Protein AF-A0A9E3H419-F1 (afdb_monomer_lite)

pLDDT: mean 79.84, std 17.28, range [41.72, 97.06]

InterPro domains:
  IPR004291 Transposase IS66, central domain [PF03050] (98-165)
  IPR024474 Transposase IS66, zinc-finger binding domain of [PF13005] (25-71)
  IPR052344 Transposase-related protein [PTHR33678] (11-173)

Organism: NCBI:txid1117104

Foldseek 3Di:
DDPVVVVVVPPDDDPDPDDDDDDDDQADPPPRDGCVVPDDPDDDDDDDDDDPQAEDDDDQDDKDWDADPPPRDIDIGDDPPVDDDNDDDDCCVQQQPLLCCCLQVVQQLVRSQVVCCVRYVDRDHSVNNVVVNLVVLVVCVVVLVVVVVVQVPDPDHDDDDDDDDDPDPDPPSSVSSVVVNPDDSVNSSVVSVVSD

Structure (mmCIF, N/CA/C/O backbone):
data_AF-A0A9E3H419-F1
#
_entry.id   AF-A0A9E3H419-F1
#
loop_
_atom_site.group_PDB
_atom_site.id
_atom_site.type_symbol
_atom_site.label_atom_id
_atom_site.label_alt_id
_atom_site.label_comp_id
_atom_site.label_asym_id
_atom_site.label_entity_id
_atom_site.label_seq_id
_atom_site.pdbx_PDB_ins_code
_atom_site.Cartn_x
_atom_site.Cartn_y
_atom_site.Cartn_z
_atom_site.occupancy
_atom_site.B_iso_or_equiv
_atom_site.auth_seq_id
_atom_site.auth_comp_id
_atom_site.auth_asym_id
_atom_site.auth_atom_id
_atom_site.pdbx_PDB_model_num
ATOM 1 N N . MET A 1 1 ? 28.588 7.468 -16.910 1.00 51.50 1 MET A N 1
ATOM 2 C CA . MET A 1 1 ? 27.710 6.515 -17.624 1.00 51.50 1 MET A CA 1
ATOM 3 C C . MET A 1 1 ? 27.299 7.144 -18.937 1.00 51.50 1 MET A C 1
ATOM 5 O O . MET A 1 1 ? 26.659 8.189 -18.923 1.00 51.50 1 MET A O 1
ATOM 9 N N . THR A 1 2 ? 27.702 6.554 -20.056 1.00 51.62 2 THR A N 1
ATOM 10 C CA . THR A 1 2 ? 27.297 7.023 -21.387 1.00 51.62 2 THR A CA 1
ATOM 11 C C . THR A 1 2 ? 25.826 6.665 -21.652 1.00 51.62 2 THR A C 1
ATOM 13 O O . THR A 1 2 ? 25.294 5.710 -21.078 1.00 51.62 2 THR A O 1
ATOM 16 N N . GLN A 1 3 ? 25.135 7.402 -22.531 1.00 51.22 3 GLN A N 1
ATOM 17 C CA . GLN A 1 3 ? 23.750 7.078 -22.927 1.00 51.22 3 GLN A CA 1
ATOM 18 C C . GLN A 1 3 ? 23.601 5.639 -23.466 1.00 51.22 3 GLN A C 1
ATOM 20 O O . GLN A 1 3 ? 22.533 5.037 -23.331 1.00 51.22 3 GLN A O 1
ATOM 25 N N . ALA A 1 4 ? 24.667 5.070 -24.039 1.00 47.34 4 ALA A N 1
ATOM 26 C CA . ALA A 1 4 ? 24.707 3.692 -24.525 1.00 47.34 4 ALA A CA 1
ATOM 27 C C . ALA A 1 4 ? 24.729 2.661 -23.378 1.00 47.34 4 ALA A C 1
ATOM 29 O O . ALA A 1 4 ? 23.980 1.684 -23.411 1.00 47.34 4 ALA A O 1
ATOM 30 N N . GLU A 1 5 ? 25.512 2.909 -22.324 1.00 45.34 5 GLU A N 1
ATOM 31 C CA . GLU A 1 5 ? 25.569 2.056 -21.125 1.00 45.34 5 GLU A CA 1
ATOM 32 C C . GLU A 1 5 ? 24.259 2.094 -20.328 1.00 45.34 5 GLU A C 1
ATOM 34 O O . GLU A 1 5 ? 23.802 1.068 -19.821 1.00 45.34 5 GLU A O 1
ATOM 39 N N . ALA A 1 6 ? 23.612 3.263 -20.263 1.00 47.75 6 ALA A N 1
ATOM 40 C CA . ALA A 1 6 ? 22.286 3.393 -19.669 1.00 47.75 6 ALA A CA 1
ATOM 41 C C . ALA A 1 6 ? 21.247 2.571 -20.455 1.00 47.75 6 ALA A C 1
ATOM 43 O O . ALA A 1 6 ? 20.516 1.786 -19.856 1.00 47.75 6 ALA A O 1
ATOM 44 N N . ARG A 1 7 ? 21.230 2.661 -21.795 1.00 48.72 7 ARG A N 1
ATOM 45 C CA . ARG A 1 7 ? 20.336 1.860 -22.656 1.00 48.72 7 ARG A CA 1
ATOM 46 C C . ARG A 1 7 ? 20.529 0.351 -22.482 1.00 48.72 7 ARG A C 1
ATOM 48 O O . ARG A 1 7 ? 19.544 -0.372 -22.357 1.00 48.72 7 ARG A O 1
ATOM 55 N N . ALA A 1 8 ? 21.771 -0.127 -22.417 1.00 51.25 8 ALA A N 1
ATOM 56 C CA . ALA A 1 8 ? 22.070 -1.553 -22.256 1.00 51.25 8 ALA A CA 1
ATOM 57 C C . ALA A 1 8 ? 21.579 -2.134 -20.913 1.00 51.25 8 ALA A C 1
ATOM 59 O O . ALA A 1 8 ? 21.261 -3.323 -20.826 1.00 51.25 8 ALA A O 1
ATOM 60 N N . LYS A 1 9 ? 21.477 -1.301 -19.868 1.00 49.38 9 LYS A N 1
ATOM 61 C CA . LYS A 1 9 ? 20.993 -1.707 -18.540 1.00 49.38 9 LYS A CA 1
ATOM 62 C C . LYS A 1 9 ? 19.471 -1.905 -18.486 1.00 49.38 9 LYS A C 1
ATOM 64 O O . LYS A 1 9 ? 19.013 -2.765 -17.740 1.00 49.38 9 LYS A O 1
ATOM 69 N N . TRP A 1 10 ? 18.705 -1.164 -19.289 1.00 52.91 10 TRP A N 1
ATOM 70 C CA . TRP A 1 10 ? 17.232 -1.190 -19.287 1.00 52.91 10 TRP A CA 1
ATOM 71 C C . TRP A 1 10 ? 16.603 -2.137 -20.326 1.00 52.91 10 TRP A C 1
ATOM 73 O O . TRP A 1 10 ? 15.401 -2.366 -20.283 1.00 52.91 10 TRP A O 1
ATOM 83 N N . LEU A 1 11 ? 17.390 -2.718 -21.241 1.00 56.38 11 LEU A N 1
ATOM 84 C CA . LEU A 1 11 ? 16.899 -3.559 -22.350 1.00 56.38 11 LEU A CA 1
ATOM 85 C C . LEU A 1 11 ? 17.014 -5.077 -22.105 1.00 56.38 11 LEU A C 1
ATOM 87 O O . LEU A 1 11 ? 16.940 -5.870 -23.044 1.00 56.38 11 LEU A O 1
ATOM 91 N N . ARG A 1 12 ? 17.218 -5.514 -20.858 1.00 73.88 12 ARG A N 1
ATOM 92 C CA . ARG A 1 12 ? 17.297 -6.947 -20.541 1.00 73.88 12 ARG A CA 1
ATOM 93 C C . ARG A 1 12 ? 15.902 -7.541 -20.383 1.00 73.88 12 ARG A C 1
ATOM 95 O O . ARG A 1 12 ? 15.088 -7.015 -19.630 1.00 73.88 12 ARG A O 1
ATOM 102 N N . TYR A 1 13 ? 15.662 -8.672 -21.047 1.00 76.31 13 TYR A N 1
ATOM 103 C CA . TYR A 1 13 ? 14.474 -9.483 -20.794 1.00 76.31 13 TYR A CA 1
ATOM 104 C C . TYR A 1 13 ? 14.410 -9.870 -19.316 1.00 76.31 13 TYR A C 1
ATOM 106 O O . TYR A 1 13 ? 15.385 -10.367 -18.750 1.00 76.31 13 TYR A O 1
ATOM 114 N N . ILE A 1 14 ? 13.247 -9.659 -18.711 1.00 82.31 14 ILE A N 1
ATOM 115 C CA . ILE A 1 14 ? 12.960 -10.060 -17.334 1.00 82.31 14 ILE A CA 1
ATOM 116 C C . ILE A 1 14 ? 12.351 -11.467 -17.378 1.00 82.31 14 ILE A C 1
ATOM 118 O O . ILE A 1 14 ? 11.759 -11.863 -18.382 1.00 82.31 14 ILE A O 1
ATOM 122 N N . THR A 1 15 ? 12.481 -12.259 -16.316 1.00 83.69 15 THR A N 1
ATOM 123 C CA . THR A 1 15 ? 11.790 -13.553 -16.225 1.00 83.69 15 THR A CA 1
ATOM 124 C C . THR A 1 15 ? 10.280 -13.353 -16.398 1.00 83.69 15 THR A C 1
ATOM 126 O O . THR A 1 15 ? 9.632 -12.708 -15.574 1.00 83.69 15 THR A O 1
ATOM 129 N N . ALA A 1 16 ? 9.721 -13.886 -17.488 1.00 82.31 16 ALA A N 1
ATOM 130 C CA . ALA A 1 16 ? 8.302 -13.754 -17.795 1.00 82.31 16 ALA A CA 1
ATOM 131 C C . ALA A 1 16 ? 7.471 -14.617 -16.836 1.00 82.31 16 ALA A C 1
ATOM 133 O O . ALA A 1 16 ? 7.712 -15.816 -16.717 1.00 82.31 16 ALA A O 1
ATOM 134 N N . ARG A 1 17 ? 6.475 -14.011 -16.180 1.00 84.06 17 ARG A N 1
ATOM 135 C CA . ARG A 1 17 ? 5.506 -14.732 -15.332 1.00 84.06 17 ARG A CA 1
ATOM 136 C C . ARG A 1 17 ? 4.447 -15.471 -16.150 1.00 84.06 17 ARG A C 1
ATOM 138 O O . ARG A 1 17 ? 3.921 -16.480 -15.702 1.00 84.06 17 ARG A O 1
ATOM 145 N N . GLN A 1 18 ? 4.160 -14.969 -17.348 1.00 89.56 18 GLN A N 1
ATOM 146 C CA . GLN A 1 18 ? 3.215 -15.543 -18.297 1.00 89.56 18 GLN A CA 1
ATOM 147 C C . GLN A 1 18 ? 3.829 -15.506 -19.697 1.00 89.56 18 GLN A C 1
ATOM 149 O O . GLN A 1 18 ? 4.458 -14.519 -20.079 1.00 89.56 18 GLN A O 1
ATOM 154 N N . ILE A 1 19 ? 3.646 -16.586 -20.460 1.00 93.31 19 ILE A N 1
ATOM 155 C CA . ILE A 1 19 ? 4.089 -16.689 -21.852 1.00 93.31 19 ILE A CA 1
ATOM 156 C C . ILE A 1 19 ? 2.855 -16.905 -22.721 1.00 93.31 19 ILE A C 1
ATOM 158 O O . ILE A 1 19 ? 2.216 -17.952 -22.648 1.00 93.31 19 ILE A O 1
ATOM 162 N N . VAL A 1 20 ? 2.548 -15.923 -23.564 1.00 95.06 20 VAL A N 1
ATOM 163 C CA . VAL A 1 20 ? 1.536 -16.054 -24.614 1.00 95.06 20 VAL A CA 1
ATOM 164 C C . VAL A 1 20 ? 2.245 -16.522 -25.882 1.00 95.06 20 VAL A C 1
ATOM 166 O O . VAL A 1 20 ? 3.145 -15.847 -26.382 1.00 95.06 20 VAL A O 1
ATOM 169 N N . LYS A 1 21 ? 1.889 -17.713 -26.373 1.00 94.50 21 LYS A N 1
ATOM 170 C CA . LYS A 1 21 ? 2.408 -18.241 -27.640 1.00 94.50 21 LYS A CA 1
ATOM 171 C C . LYS A 1 21 ? 1.486 -17.802 -28.770 1.00 94.50 21 LYS A C 1
ATOM 173 O O . LYS A 1 21 ? 0.278 -17.994 -28.685 1.00 94.50 21 LYS A O 1
ATOM 178 N N . HIS A 1 22 ? 2.069 -17.260 -29.828 1.00 94.06 22 HIS A N 1
ATOM 179 C CA . HIS A 1 22 ? 1.353 -16.948 -31.058 1.00 94.06 22 HIS A CA 1
ATOM 180 C C . HIS A 1 22 ? 1.614 -18.056 -32.078 1.00 94.06 22 HIS A C 1
ATOM 182 O O . HIS A 1 22 ? 2.742 -18.542 -32.185 1.00 94.06 22 HIS A O 1
ATOM 188 N N . SER A 1 23 ? 0.572 -18.475 -32.792 1.00 91.56 23 SER A N 1
ATOM 189 C CA . SER A 1 23 ? 0.668 -19.491 -33.838 1.00 91.56 23 SER A CA 1
ATOM 190 C C . SER A 1 23 ? 1.450 -18.964 -35.038 1.00 91.56 23 SER A C 1
ATOM 192 O O . SER A 1 23 ? 1.210 -17.847 -35.500 1.00 91.56 23 SER A O 1
ATOM 194 N N . THR A 1 24 ? 2.348 -19.788 -35.570 1.00 93.06 24 THR A N 1
ATOM 195 C CA . THR A 1 24 ? 2.970 -19.537 -36.872 1.00 93.06 24 THR A CA 1
ATOM 196 C C . THR A 1 24 ? 1.928 -19.749 -37.977 1.00 93.06 24 THR A C 1
ATOM 198 O O . THR A 1 24 ? 1.161 -20.712 -37.893 1.00 93.06 24 THR A O 1
ATOM 201 N N . PRO A 1 25 ? 1.867 -18.886 -39.008 1.00 93.31 25 PRO A N 1
ATOM 202 C CA . PRO A 1 25 ? 1.026 -19.132 -40.176 1.00 93.31 25 PRO A CA 1
ATOM 203 C C . PRO A 1 25 ? 1.347 -20.479 -40.835 1.00 93.31 25 PRO A C 1
ATOM 205 O O . PRO A 1 25 ? 2.506 -20.881 -40.886 1.00 93.31 25 PRO A O 1
ATOM 208 N N . CYS A 1 26 ? 0.325 -21.158 -41.361 1.00 94.50 26 CYS A N 1
ATOM 209 C CA . CYS A 1 26 ? 0.493 -22.429 -42.076 1.00 94.50 26 CYS A CA 1
ATOM 210 C C . CYS A 1 26 ? 0.899 -22.243 -43.542 1.00 94.50 26 CYS A C 1
ATOM 212 O O . CYS A 1 26 ? 1.235 -23.215 -44.196 1.00 94.50 26 CYS A O 1
ATOM 214 N N . SER A 1 27 ? 0.895 -21.018 -44.066 1.00 96.06 27 SER A N 1
ATOM 215 C CA . SER A 1 27 ? 1.276 -20.729 -45.449 1.00 96.06 27 SER A CA 1
ATOM 216 C C . SER A 1 27 ? 2.210 -19.530 -45.529 1.00 96.06 27 SER A C 1
ATOM 218 O O . SER A 1 27 ? 2.083 -18.578 -44.754 1.00 96.06 27 SER A O 1
ATOM 220 N N . CYS A 1 28 ? 3.127 -19.551 -46.495 1.00 94.75 28 CYS A N 1
ATOM 221 C CA . CYS A 1 28 ? 3.961 -18.396 -46.802 1.00 94.75 28 CYS A CA 1
ATOM 222 C C . CYS A 1 28 ? 3.105 -17.246 -47.352 1.00 94.75 28 CYS A C 1
ATOM 224 O O . CYS A 1 28 ? 2.351 -17.423 -48.307 1.00 94.75 28 CYS A O 1
ATOM 226 N N . ASP A 1 29 ? 3.273 -16.054 -46.785 1.00 94.94 29 ASP A N 1
ATOM 227 C CA . ASP A 1 29 ? 2.594 -14.818 -47.186 1.00 94.94 29 ASP A CA 1
ATOM 228 C C . ASP A 1 29 ? 2.959 -14.339 -48.603 1.00 94.94 29 ASP A C 1
ATOM 230 O O . ASP A 1 29 ? 2.188 -13.612 -49.222 1.00 94.94 29 ASP A O 1
ATOM 234 N N . LYS A 1 30 ? 4.117 -14.754 -49.132 1.00 96.00 30 LYS A N 1
ATOM 235 C CA . LYS A 1 30 ? 4.612 -14.342 -50.457 1.00 96.00 30 LYS A CA 1
ATOM 236 C C . LYS A 1 30 ? 4.271 -15.307 -51.587 1.00 96.00 30 LYS A C 1
ATOM 238 O O . LYS A 1 30 ? 3.945 -14.856 -52.678 1.00 96.00 30 LYS A O 1
ATOM 243 N N . CYS A 1 3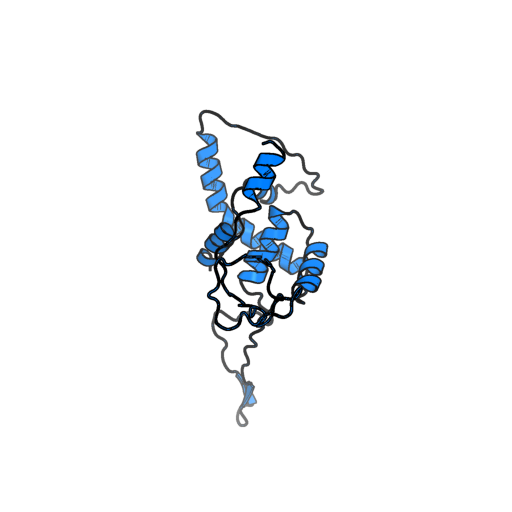1 ? 4.410 -16.615 -51.364 1.00 96.25 31 CYS A N 1
ATOM 244 C CA . CYS A 1 31 ? 4.244 -17.627 -52.417 1.00 96.25 31 CYS A CA 1
ATOM 245 C C . CYS A 1 31 ? 3.101 -18.619 -52.166 1.00 96.25 31 CYS A C 1
ATOM 247 O O . CYS A 1 31 ? 2.832 -19.447 -53.029 1.00 96.25 31 CYS A O 1
ATOM 249 N N . GLY A 1 32 ? 2.442 -18.569 -51.003 1.00 94.12 32 GLY A N 1
ATOM 250 C CA . GLY A 1 32 ? 1.322 -19.452 -50.664 1.00 94.12 32 GLY A CA 1
ATOM 251 C C . GLY A 1 32 ? 1.703 -20.892 -50.305 1.00 94.12 32 GLY A C 1
ATOM 252 O O . GLY A 1 32 ? 0.816 -21.683 -50.004 1.00 94.12 32 GLY A O 1
ATOM 253 N N . TRP A 1 33 ? 2.994 -21.244 -50.309 1.00 96.19 33 TRP A N 1
ATOM 254 C CA . TRP A 1 33 ? 3.458 -22.595 -49.978 1.00 96.19 33 TRP A CA 1
ATOM 255 C C . TRP A 1 33 ? 3.061 -23.008 -48.553 1.00 96.19 33 TRP A C 1
ATOM 257 O O . TRP A 1 33 ? 3.214 -22.208 -47.626 1.00 96.19 33 TRP A O 1
ATOM 267 N N . ASP A 1 34 ? 2.602 -24.251 -48.378 1.00 95.56 34 ASP A N 1
ATOM 268 C CA . ASP A 1 34 ? 2.232 -24.819 -47.077 1.00 95.56 34 ASP A CA 1
ATOM 269 C C . ASP A 1 34 ? 3.479 -25.127 -46.231 1.00 95.56 34 ASP A C 1
ATOM 271 O O . ASP A 1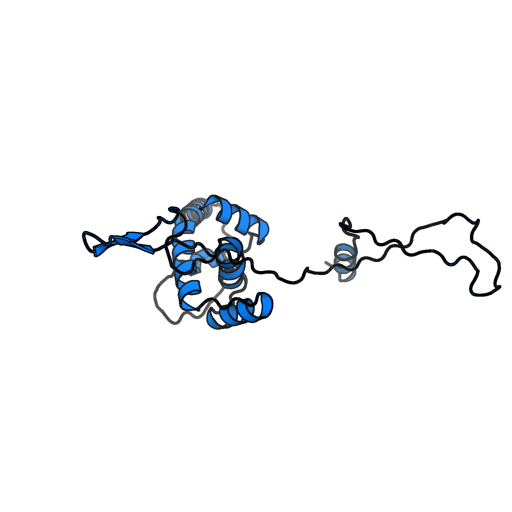 34 ? 4.348 -25.917 -46.604 1.00 95.56 34 ASP A O 1
ATOM 275 N N . VAL A 1 35 ? 3.566 -24.477 -45.074 1.00 95.38 35 VAL A N 1
ATOM 276 C CA . VAL A 1 35 ? 4.650 -24.608 -44.095 1.00 95.38 35 VAL A CA 1
ATOM 277 C C . VAL A 1 35 ? 4.185 -25.264 -42.792 1.00 95.38 35 VAL A C 1
ATOM 279 O O . VAL A 1 35 ? 4.938 -25.286 -41.822 1.00 95.38 35 VAL A O 1
ATOM 282 N N . SER A 1 36 ? 2.974 -25.830 -42.749 1.00 93.44 36 SER A N 1
ATOM 283 C CA . SER A 1 36 ? 2.398 -26.468 -41.554 1.00 93.44 36 SER A CA 1
ATOM 284 C C . SER A 1 36 ? 3.244 -27.617 -40.989 1.00 93.44 36 SER A C 1
ATOM 286 O O . SER A 1 36 ? 3.239 -27.845 -39.781 1.00 93.44 36 SER A O 1
ATOM 288 N N . GLN A 1 37 ? 4.000 -28.311 -41.846 1.00 93.56 37 GLN A N 1
ATOM 289 C CA . GLN A 1 37 ? 4.883 -29.425 -41.472 1.00 93.56 37 GLN A CA 1
ATOM 290 C C . GLN A 1 37 ? 6.335 -28.997 -41.195 1.00 93.56 37 GLN A C 1
ATOM 292 O O . GLN A 1 37 ? 7.170 -29.830 -40.846 1.00 93.56 37 GLN A O 1
ATOM 297 N N . ILE A 1 38 ? 6.668 -27.712 -41.355 1.00 94.12 38 ILE A N 1
ATOM 298 C CA . ILE A 1 38 ? 8.025 -27.204 -41.128 1.00 94.12 38 ILE A CA 1
ATOM 299 C C . ILE A 1 38 ? 8.189 -26.820 -39.653 1.00 94.12 38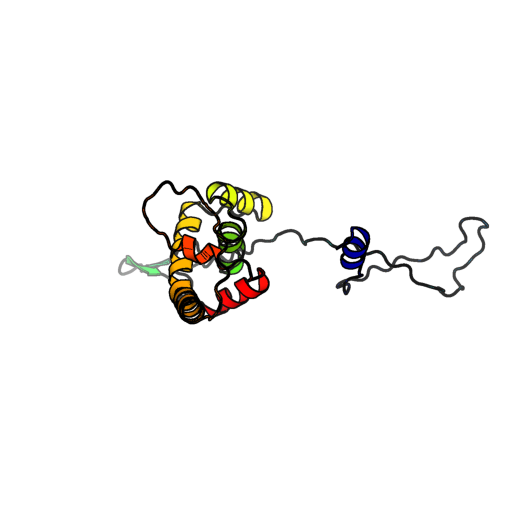 ILE A C 1
ATOM 301 O O . ILE A 1 38 ? 7.393 -26.069 -39.089 1.00 94.12 38 ILE A O 1
ATOM 305 N N . SER A 1 39 ? 9.254 -27.307 -39.012 1.00 93.69 39 SER A N 1
ATOM 306 C CA . SER A 1 39 ? 9.560 -26.981 -37.616 1.00 93.69 39 SER A CA 1
ATOM 307 C C . SER A 1 39 ? 9.991 -25.522 -37.436 1.00 93.69 39 SER A C 1
ATOM 309 O O . SER A 1 39 ? 10.735 -24.977 -38.251 1.00 93.69 39 SER A O 1
ATOM 311 N N . VAL A 1 40 ? 9.609 -24.910 -36.312 1.00 94.00 40 VAL A N 1
ATOM 312 C CA . VAL A 1 40 ? 10.041 -23.553 -35.943 1.00 94.00 40 VAL A CA 1
ATOM 313 C C . VAL A 1 40 ? 11.559 -23.511 -35.720 1.00 94.00 40 VAL A C 1
ATOM 315 O O . VAL A 1 40 ? 12.066 -24.141 -34.798 1.00 94.00 40 VAL A O 1
ATOM 318 N N . GLU A 1 41 ? 12.270 -22.717 -36.524 1.00 95.19 41 GLU A N 1
ATOM 319 C CA . GLU A 1 41 ? 13.732 -22.550 -36.440 1.00 95.19 41 GLU A CA 1
ATOM 320 C C . GLU A 1 41 ? 14.166 -21.753 -35.197 1.00 95.19 41 GLU A C 1
ATOM 322 O O . GLU A 1 41 ? 15.123 -22.106 -34.510 1.00 95.19 41 GLU A O 1
ATOM 327 N N . ARG A 1 42 ? 13.463 -20.654 -34.892 1.00 94.31 42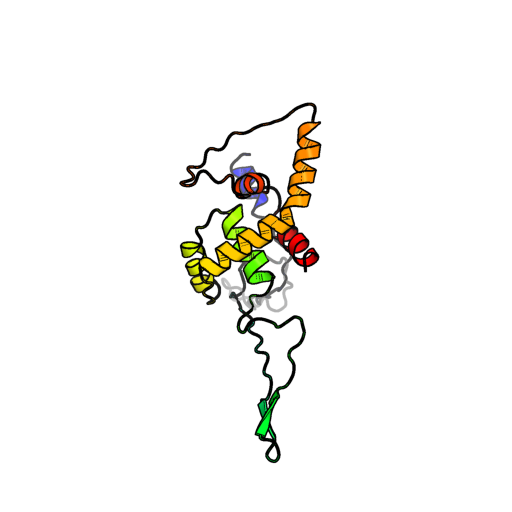 ARG A N 1
ATOM 328 C CA . ARG A 1 42 ? 13.788 -19.759 -33.773 1.00 94.31 42 ARG A CA 1
ATOM 329 C C . ARG A 1 42 ? 12.555 -19.052 -33.227 1.00 94.31 42 ARG A C 1
ATOM 331 O O . ARG A 1 42 ? 11.609 -18.770 -33.956 1.00 94.31 42 ARG A O 1
ATOM 338 N N . ILE A 1 43 ? 12.604 -18.688 -31.947 1.00 92.12 43 ILE A N 1
ATOM 339 C CA . ILE A 1 43 ? 11.552 -17.912 -31.280 1.00 92.12 43 ILE A CA 1
ATOM 340 C C . ILE A 1 43 ? 12.030 -16.474 -31.091 1.00 92.12 43 ILE A C 1
ATOM 342 O O . ILE A 1 43 ? 12.988 -16.217 -30.360 1.00 92.12 43 ILE A O 1
ATOM 346 N N . ILE A 1 44 ? 11.321 -15.528 -31.703 1.00 92.62 44 ILE A N 1
ATOM 347 C CA . ILE A 1 44 ? 11.511 -14.096 -31.455 1.00 92.62 44 ILE A CA 1
ATOM 348 C C . ILE A 1 44 ? 10.642 -13.702 -30.260 1.00 92.62 44 ILE A C 1
ATOM 350 O O . ILE A 1 44 ? 9.441 -13.963 -30.247 1.00 92.62 44 ILE A O 1
ATOM 354 N N . LYS A 1 45 ? 11.243 -13.067 -29.251 1.00 89.94 45 LYS A N 1
ATOM 355 C CA . LYS A 1 45 ? 10.554 -12.652 -28.022 1.00 89.94 45 LYS A CA 1
ATOM 356 C C . LYS A 1 45 ? 10.275 -11.151 -28.049 1.00 89.94 45 LYS A C 1
ATOM 358 O O . LYS A 1 45 ? 11.060 -10.380 -28.589 1.00 89.94 45 LYS A O 1
ATOM 363 N N . ARG A 1 46 ? 9.156 -10.746 -27.452 1.00 90.88 46 ARG A N 1
ATOM 364 C CA . ARG A 1 46 ? 8.820 -9.362 -27.092 1.00 90.88 46 ARG A CA 1
ATOM 365 C C . ARG A 1 46 ? 8.154 -9.414 -25.722 1.00 90.88 46 ARG A C 1
ATOM 367 O O . ARG A 1 46 ? 7.422 -10.361 -25.449 1.00 90.88 46 ARG A O 1
ATOM 374 N N . GLN A 1 47 ? 8.452 -8.454 -24.855 1.00 90.44 47 GLN A N 1
ATOM 375 C CA . GLN A 1 47 ? 7.864 -8.384 -23.520 1.00 90.44 47 GLN A CA 1
ATOM 376 C C . GLN A 1 47 ? 7.101 -7.081 -23.368 1.00 90.44 47 GLN A C 1
ATOM 378 O O . GLN A 1 47 ? 7.622 -6.017 -23.691 1.00 90.44 47 GLN A O 1
ATOM 383 N N . ILE A 1 48 ? 5.883 -7.198 -22.856 1.00 89.38 48 ILE A N 1
ATOM 384 C CA . ILE A 1 48 ? 5.124 -6.079 -22.315 1.00 89.38 48 ILE A CA 1
ATOM 385 C C . ILE A 1 48 ? 5.308 -6.172 -20.801 1.00 89.38 48 ILE A C 1
ATOM 387 O O . ILE A 1 48 ? 5.004 -7.206 -20.204 1.00 89.38 48 ILE A O 1
ATOM 391 N N . VAL A 1 49 ? 5.890 -5.132 -20.206 1.00 88.00 49 VAL A N 1
ATOM 392 C CA . VAL A 1 49 ? 6.008 -4.996 -18.752 1.00 88.00 49 VAL A CA 1
ATOM 393 C C . VAL A 1 49 ? 4.958 -3.988 -18.336 1.00 88.00 49 VAL A C 1
ATOM 395 O O . VAL A 1 49 ? 5.050 -2.827 -18.723 1.00 88.00 49 VAL A O 1
ATOM 398 N N . ASP A 1 50 ? 3.972 -4.450 -17.580 1.00 87.69 50 ASP A N 1
ATOM 399 C CA . ASP A 1 50 ? 2.843 -3.632 -17.154 1.00 87.69 50 ASP A CA 1
ATOM 400 C C . ASP A 1 50 ? 2.545 -3.851 -15.666 1.00 87.69 50 ASP A C 1
ATOM 402 O O . ASP A 1 50 ? 2.979 -4.844 -15.065 1.00 87.69 50 ASP A O 1
ATOM 406 N N . ILE A 1 51 ? 1.826 -2.907 -15.070 1.00 83.88 51 ILE A N 1
ATOM 407 C CA . ILE A 1 51 ? 1.380 -2.952 -13.680 1.00 83.88 51 ILE A CA 1
ATOM 408 C C . ILE A 1 51 ? -0.061 -3.480 -13.687 1.00 83.88 51 ILE A C 1
ATOM 410 O O . ILE A 1 51 ? -0.890 -2.962 -14.434 1.00 83.88 51 ILE A O 1
ATOM 414 N N . PRO A 1 52 ? -0.397 -4.515 -12.890 1.00 83.69 52 PRO A N 1
ATOM 415 C CA . PRO A 1 52 ? -1.784 -4.953 -12.790 1.00 83.69 52 PRO A CA 1
ATOM 416 C C . PRO A 1 52 ? -2.657 -3.803 -12.287 1.00 83.69 52 PRO A C 1
ATOM 418 O O . PRO A 1 52 ? -2.182 -2.953 -11.532 1.00 83.69 52 PRO A O 1
ATOM 421 N N . ALA A 1 53 ? -3.938 -3.809 -12.662 1.00 82.44 53 ALA A N 1
ATOM 422 C CA . ALA A 1 53 ? -4.879 -2.820 -12.157 1.00 82.44 53 ALA A CA 1
ATOM 423 C C . ALA A 1 53 ? -4.796 -2.760 -10.614 1.00 82.44 53 ALA A C 1
ATOM 425 O O . ALA A 1 53 ? -4.867 -3.809 -9.963 1.00 82.44 53 ALA A O 1
ATOM 426 N N . PRO A 1 54 ? -4.596 -1.572 -10.025 1.00 81.12 54 PRO A N 1
ATOM 427 C CA . PRO A 1 54 ? -4.501 -1.416 -8.581 1.00 81.12 54 PRO A CA 1
ATOM 428 C C . PRO A 1 54 ? -5.815 -1.847 -7.920 1.00 81.12 54 PRO A C 1
ATOM 430 O O . PRO A 1 54 ? -6.885 -1.342 -8.245 1.00 81.12 54 PRO A O 1
ATOM 433 N N . GLN A 1 55 ? -5.735 -2.812 -7.002 1.00 82.38 55 GLN A N 1
ATOM 434 C CA . GLN A 1 55 ? -6.891 -3.352 -6.286 1.00 82.38 55 GLN A CA 1
ATOM 435 C C . GLN A 1 55 ? -6.774 -3.055 -4.795 1.00 82.38 55 GLN A C 1
ATOM 437 O O . GLN A 1 55 ? -5.785 -3.423 -4.155 1.00 82.38 55 GLN A O 1
ATOM 442 N N . ILE A 1 56 ? -7.811 -2.437 -4.234 1.00 85.88 56 ILE A N 1
ATOM 443 C CA . ILE A 1 56 ? -7.992 -2.336 -2.787 1.00 85.88 56 ILE A CA 1
ATOM 444 C C . ILE A 1 56 ? -8.862 -3.486 -2.312 1.00 85.88 56 ILE A C 1
ATOM 446 O O . ILE A 1 56 ? -9.903 -3.783 -2.891 1.00 85.88 56 ILE A O 1
ATOM 450 N N . ILE A 1 57 ? -8.433 -4.104 -1.216 1.00 88.94 57 ILE A N 1
ATOM 451 C CA . ILE A 1 57 ? -9.200 -5.120 -0.504 1.00 88.94 57 ILE A CA 1
ATOM 452 C C . ILE A 1 57 ? -9.762 -4.462 0.754 1.00 88.94 57 ILE A C 1
ATOM 454 O O . ILE A 1 57 ? -8.997 -4.004 1.603 1.00 88.94 57 ILE A O 1
ATOM 458 N N . ILE A 1 58 ? -11.090 -4.419 0.860 1.00 90.44 58 ILE A N 1
ATOM 459 C CA . ILE A 1 58 ? -11.805 -3.942 2.045 1.00 90.44 58 ILE A CA 1
ATOM 460 C C . ILE A 1 58 ? -12.417 -5.159 2.731 1.00 90.44 58 ILE A C 1
ATOM 462 O O . ILE A 1 58 ? -13.249 -5.849 2.147 1.00 90.44 58 ILE A O 1
ATOM 466 N N . THR A 1 59 ? -12.000 -5.411 3.968 1.00 91.75 59 THR A N 1
ATOM 467 C CA . THR A 1 59 ? -12.585 -6.453 4.816 1.00 91.75 59 THR A CA 1
ATOM 468 C C . THR A 1 59 ? -13.445 -5.781 5.873 1.00 91.75 59 THR A C 1
ATOM 470 O O . THR A 1 59 ? -12.922 -5.120 6.769 1.00 91.75 59 THR A O 1
ATOM 473 N N . GLU A 1 60 ? -14.761 -5.940 5.770 1.00 94.44 60 GLU A N 1
ATOM 474 C CA . GLU A 1 60 ? -15.689 -5.449 6.784 1.00 94.44 60 GLU A CA 1
ATOM 475 C C . GLU A 1 60 ? -15.847 -6.488 7.899 1.00 94.44 60 GLU A C 1
ATOM 477 O O . GLU A 1 60 ? -16.183 -7.646 7.651 1.00 94.44 60 GLU A O 1
ATOM 482 N N . HIS A 1 61 ? -15.608 -6.070 9.140 1.00 93.94 61 HIS A N 1
ATOM 483 C CA . HIS A 1 61 ? -15.884 -6.883 10.317 1.00 93.94 61 HIS A CA 1
ATOM 484 C C . HIS A 1 61 ? -17.249 -6.482 10.876 1.00 93.94 61 HIS A C 1
ATOM 486 O O . HIS A 1 61 ? -17.442 -5.336 11.276 1.00 93.94 61 HIS A O 1
ATOM 492 N N . GLN A 1 62 ? -18.188 -7.427 10.932 1.00 95.75 62 GLN A N 1
ATOM 493 C CA . GLN A 1 62 ? -19.537 -7.195 11.448 1.00 95.75 62 GLN A CA 1
ATOM 494 C C . GLN A 1 62 ? -19.739 -7.907 12.787 1.00 95.75 62 GLN A C 1
ATOM 496 O O . GLN A 1 62 ? -19.413 -9.085 12.933 1.00 95.75 62 GLN A O 1
ATOM 501 N N . ALA A 1 63 ? -20.334 -7.203 13.749 1.00 96.06 63 ALA A N 1
ATOM 502 C CA . ALA A 1 63 ? -20.780 -7.775 15.011 1.00 96.06 63 ALA A CA 1
ATOM 503 C C . ALA A 1 63 ? -22.290 -7.581 15.161 1.00 96.06 63 ALA A C 1
ATOM 505 O O . ALA A 1 63 ? -22.801 -6.465 15.069 1.00 96.06 63 ALA A O 1
ATOM 506 N N . GLY A 1 64 ? -23.009 -8.675 15.414 1.00 96.06 64 GLY A N 1
ATOM 507 C CA . GLY A 1 64 ? -24.438 -8.614 15.697 1.00 96.06 64 GLY A CA 1
ATOM 508 C C . GLY A 1 64 ? -24.711 -7.948 17.045 1.00 96.06 64 GLY A C 1
ATOM 509 O O . GLY A 1 64 ? -23.994 -8.187 18.020 1.00 96.06 64 GLY A O 1
ATOM 510 N N . VAL A 1 65 ? -25.782 -7.159 17.103 1.00 97.06 65 VAL A N 1
ATOM 511 C CA . VAL A 1 65 ? -26.286 -6.536 18.331 1.00 97.06 65 VAL A CA 1
ATOM 512 C C . VAL A 1 65 ? -27.708 -7.029 18.578 1.00 97.06 65 VAL A C 1
ATOM 514 O O . VAL A 1 65 ? -28.543 -7.022 17.676 1.00 97.06 65 VAL A O 1
ATOM 517 N N . LYS A 1 66 ? -27.987 -7.482 19.799 1.00 96.88 66 LYS A N 1
ATOM 518 C CA . LYS A 1 66 ? -29.311 -7.927 20.248 1.00 96.88 66 LYS A CA 1
ATOM 519 C C . LYS A 1 66 ? -29.693 -7.192 21.524 1.00 96.88 66 LYS A C 1
ATOM 521 O O . LYS A 1 66 ? -28.824 -6.814 22.304 1.00 96.88 66 LYS A O 1
ATOM 526 N N . GLN A 1 67 ? -30.990 -7.046 21.765 1.00 96.94 67 GLN A N 1
ATOM 527 C CA . GLN A 1 67 ? -31.496 -6.635 23.072 1.00 96.94 67 GLN A CA 1
ATOM 528 C C . GLN A 1 67 ? -32.112 -7.823 23.802 1.00 96.94 67 GLN A C 1
ATOM 530 O O . GLN A 1 67 ? -32.863 -8.604 23.217 1.00 96.94 67 GLN A O 1
ATOM 535 N N . CYS A 1 68 ? -31.794 -7.956 25.088 1.00 94.75 68 CYS A N 1
ATOM 536 C CA . CYS A 1 68 ? -32.429 -8.937 25.951 1.00 94.75 68 CYS A CA 1
ATOM 537 C C . CYS A 1 68 ? -33.887 -8.519 26.214 1.00 94.75 68 CYS A C 1
ATOM 539 O O . CYS A 1 68 ? -34.106 -7.445 26.778 1.00 94.75 68 CYS A O 1
ATOM 541 N N . PRO A 1 69 ? -34.897 -9.343 25.883 1.00 95.31 69 PRO A N 1
ATOM 542 C CA . PRO A 1 69 ? -36.299 -8.968 26.075 1.00 95.31 69 PRO A CA 1
ATOM 543 C C . PRO A 1 69 ? -36.694 -8.845 27.555 1.00 95.31 69 PRO A C 1
ATOM 545 O O . PRO A 1 69 ? -37.665 -8.169 27.873 1.00 95.31 69 PRO A O 1
ATOM 548 N N . GLN A 1 70 ? -35.942 -9.474 28.464 1.00 95.81 70 GLN A N 1
ATOM 549 C CA . GLN A 1 70 ? -36.263 -9.509 29.892 1.00 95.81 70 GLN A CA 1
ATOM 550 C C . GLN A 1 70 ? -35.678 -8.321 30.665 1.00 95.81 70 GLN A C 1
ATOM 552 O O . GLN A 1 70 ? -36.382 -7.686 31.444 1.00 95.81 70 GLN A O 1
ATOM 557 N N . CYS A 1 71 ? -34.394 -8.007 30.466 1.00 95.44 71 CYS A N 1
ATOM 558 C CA . CYS A 1 71 ? -33.709 -6.937 31.205 1.00 95.44 71 CYS A CA 1
ATOM 559 C C . CYS A 1 71 ? -33.353 -5.716 30.347 1.00 95.44 71 CYS A C 1
ATOM 561 O O . CYS A 1 71 ? -32.799 -4.752 30.870 1.00 95.44 71 CYS A O 1
ATOM 563 N N . ARG A 1 72 ? -33.672 -5.737 29.044 1.00 94.12 72 ARG A N 1
ATOM 564 C CA . ARG A 1 72 ? -33.369 -4.678 28.063 1.00 94.12 72 ARG A CA 1
ATOM 565 C C . ARG A 1 72 ? -31.876 -4.369 27.888 1.00 94.12 72 ARG A C 1
ATOM 567 O O . ARG A 1 72 ? -31.533 -3.352 27.295 1.00 94.12 72 ARG A O 1
ATOM 574 N N . SER A 1 73 ? -30.983 -5.244 28.358 1.00 95.81 73 SER A N 1
ATOM 575 C CA . SER A 1 73 ? -29.544 -5.088 28.133 1.00 95.81 73 SER A CA 1
ATOM 576 C C . SER A 1 73 ? -29.176 -5.312 26.664 1.00 95.81 73 SER A C 1
ATOM 578 O O . SER A 1 73 ? -29.758 -6.159 25.979 1.00 95.81 73 SER A O 1
ATOM 580 N N . THR A 1 74 ? -28.184 -4.560 26.188 1.00 97.06 74 THR A N 1
ATOM 581 C CA . THR A 1 74 ? -27.599 -4.732 24.855 1.00 97.06 74 THR A CA 1
ATOM 582 C C . THR A 1 74 ? -26.510 -5.798 24.909 1.00 97.06 74 THR A C 1
ATOM 584 O O . THR A 1 74 ? -25.570 -5.696 25.693 1.00 97.06 74 THR A O 1
ATOM 587 N N . ILE A 1 75 ? -26.630 -6.814 24.059 1.00 95.75 75 ILE A N 1
ATOM 588 C CA . ILE A 1 75 ? -25.648 -7.882 23.873 1.00 95.75 75 ILE A CA 1
ATOM 589 C C . ILE A 1 75 ? -25.021 -7.672 22.499 1.00 95.75 75 ILE A C 1
ATOM 591 O O . ILE A 1 75 ? -25.727 -7.691 21.491 1.00 95.75 75 ILE A O 1
ATOM 595 N N . GLN A 1 76 ? -23.708 -7.477 22.453 1.00 96.19 76 GLN A N 1
ATOM 596 C CA . GLN A 1 76 ? -22.963 -7.228 21.222 1.00 96.19 76 GLN A CA 1
ATOM 597 C C . GLN A 1 76 ? -21.877 -8.295 21.040 1.00 96.19 76 GLN A C 1
ATOM 599 O O . GLN A 1 76 ? -21.208 -8.673 22.001 1.00 96.19 76 GLN A O 1
ATOM 604 N N . GLY A 1 77 ? -21.701 -8.775 19.805 1.00 93.88 77 GLY A N 1
ATOM 605 C CA . GLY A 1 77 ? -20.565 -9.626 19.443 1.00 93.88 77 GLY A CA 1
ATOM 606 C C . GLY A 1 77 ? -19.230 -8.887 19.589 1.00 93.88 77 GLY A C 1
ATOM 607 O O . GLY A 1 77 ? -19.135 -7.697 19.295 1.00 93.88 77 GLY A O 1
ATOM 608 N N . SER A 1 78 ? -18.186 -9.573 20.046 1.00 93.94 78 SER A N 1
ATOM 609 C CA . SER A 1 78 ? -16.857 -8.975 20.186 1.00 93.94 78 SER A CA 1
ATOM 610 C C . SER A 1 78 ? -16.111 -8.921 18.851 1.00 93.94 78 SER A C 1
ATOM 612 O O . SER A 1 78 ? -16.222 -9.821 18.017 1.00 93.94 78 SER A O 1
ATOM 614 N N . PHE A 1 79 ? -15.316 -7.868 18.665 1.00 94.94 79 PHE A N 1
ATOM 615 C CA . PHE A 1 79 ? -14.333 -7.790 17.587 1.00 94.94 79 PHE A CA 1
ATOM 616 C C . PHE A 1 79 ? -12.988 -8.382 18.040 1.00 94.94 79 PHE A C 1
ATOM 618 O O . PHE A 1 79 ? -12.688 -8.350 19.238 1.00 94.94 79 PHE A O 1
ATOM 625 N N . PRO A 1 80 ? -12.159 -8.907 17.116 1.00 92.88 80 PRO A N 1
ATOM 626 C CA . PRO A 1 80 ? -10.770 -9.249 17.417 1.00 92.88 80 PRO A CA 1
ATOM 627 C C . PRO A 1 80 ? -9.984 -8.030 17.919 1.00 92.88 80 PRO A C 1
ATOM 629 O O . PRO A 1 80 ? -10.247 -6.909 17.489 1.00 92.88 80 PRO A O 1
ATOM 632 N N . GLU A 1 81 ? -8.957 -8.240 18.749 1.00 90.75 81 GLU A N 1
ATOM 633 C CA . GLU A 1 81 ? -8.134 -7.144 19.301 1.00 90.75 81 GLU A CA 1
ATOM 634 C C . GLU A 1 81 ? -7.457 -6.272 18.232 1.00 90.75 81 GLU A C 1
ATOM 636 O O . GLU A 1 81 ? -7.144 -5.107 18.482 1.00 90.75 81 GLU A O 1
ATOM 641 N N . SER A 1 82 ? -7.240 -6.819 17.035 1.00 88.25 82 SER A N 1
ATOM 642 C CA . SER A 1 82 ? -6.646 -6.121 15.893 1.00 88.25 82 SER A CA 1
ATOM 643 C C . SER A 1 82 ? -7.606 -5.168 15.166 1.00 88.25 82 SER A C 1
ATOM 645 O O . SER A 1 82 ? -7.153 -4.391 14.323 1.00 88.25 82 SER A O 1
ATOM 647 N N . VAL A 1 83 ? -8.907 -5.202 15.480 1.00 90.69 83 VAL A N 1
ATOM 648 C CA . VAL A 1 83 ? -9.961 -4.397 14.844 1.00 90.69 83 VAL A CA 1
ATOM 649 C C . VAL A 1 83 ? -10.546 -3.443 15.883 1.00 90.69 83 VAL A C 1
ATOM 651 O O . VAL A 1 83 ? -11.509 -3.764 16.575 1.00 90.69 83 VAL A O 1
ATOM 654 N N . LYS A 1 84 ? -9.916 -2.271 16.028 1.00 87.25 84 LYS A N 1
ATOM 655 C CA . LYS A 1 84 ? -10.272 -1.283 17.063 1.00 87.25 84 LYS A CA 1
ATOM 656 C C . LYS A 1 84 ? -11.104 -0.114 16.523 1.00 87.25 84 LYS A C 1
ATOM 658 O O . LYS A 1 84 ? -12.194 0.113 17.046 1.00 87.25 84 LYS A O 1
ATOM 663 N N . PRO A 1 85 ? -10.629 0.666 15.531 1.00 86.19 85 PRO A N 1
ATOM 664 C CA . PRO A 1 85 ? -11.404 1.784 15.012 1.00 86.19 85 PRO A CA 1
ATOM 665 C C . PRO A 1 85 ? -12.457 1.309 13.993 1.00 86.19 85 PRO A C 1
ATOM 667 O O . PRO A 1 85 ? -12.260 0.275 13.353 1.00 86.19 85 PRO A O 1
ATOM 670 N N . PRO A 1 86 ? -13.525 2.098 13.757 1.00 88.44 86 PRO A N 1
ATOM 671 C CA . PRO A 1 86 ? -14.512 1.805 12.714 1.00 88.44 86 PRO A CA 1
ATOM 672 C C . PRO A 1 86 ? -13.909 1.671 11.307 1.00 88.44 86 PRO A C 1
ATOM 674 O O . PRO A 1 86 ? -14.399 0.893 10.497 1.00 88.44 86 PRO A O 1
ATOM 677 N N . VAL A 1 87 ? -12.837 2.419 11.018 1.00 88.06 87 VAL A N 1
ATOM 678 C CA . VAL A 1 87 ? -12.063 2.316 9.775 1.00 88.06 87 VAL A CA 1
ATOM 679 C C . VAL A 1 87 ? -10.584 2.217 10.131 1.00 88.06 87 VAL A C 1
ATOM 681 O O . VAL A 1 87 ? -10.040 3.102 10.793 1.00 88.06 87 VAL A O 1
ATOM 684 N N . GLN A 1 88 ? -9.932 1.150 9.670 1.00 87.38 88 GLN A N 1
ATOM 685 C CA . GLN A 1 88 ? -8.497 0.929 9.821 1.00 87.38 88 GLN A CA 1
ATOM 686 C C . GLN A 1 88 ? -7.859 0.732 8.450 1.00 87.38 88 GLN A C 1
ATOM 688 O O . GLN A 1 88 ? -8.314 -0.083 7.650 1.00 87.38 88 GLN A O 1
ATOM 693 N N . TYR A 1 89 ? -6.767 1.444 8.197 1.00 87.81 89 TYR A N 1
ATOM 694 C CA . TYR A 1 89 ? -5.975 1.251 6.989 1.00 87.81 89 TYR A CA 1
ATOM 695 C C . TYR A 1 89 ? -4.920 0.174 7.236 1.00 87.81 89 TYR A C 1
ATOM 697 O O . TYR A 1 89 ? -4.160 0.247 8.200 1.00 87.81 89 TYR A O 1
ATOM 705 N N . GLY A 1 90 ? -4.865 -0.829 6.359 1.00 85.69 90 GLY A N 1
ATOM 706 C CA . GLY A 1 90 ? -3.865 -1.891 6.454 1.00 85.69 90 GLY A CA 1
ATOM 707 C C . GLY A 1 90 ? -2.435 -1.371 6.269 1.00 85.69 90 GLY A C 1
ATOM 708 O O . GLY A 1 90 ? -2.202 -0.381 5.569 1.00 85.69 90 GLY A O 1
ATOM 709 N N . ALA A 1 91 ? -1.454 -2.080 6.835 1.00 83.00 91 ALA A N 1
ATOM 710 C CA . ALA A 1 91 ? -0.045 -1.675 6.814 1.00 83.00 91 ALA A CA 1
ATOM 711 C C . ALA A 1 91 ? 0.492 -1.386 5.398 1.00 83.00 91 ALA A C 1
ATOM 713 O O . ALA A 1 91 ? 1.260 -0.448 5.209 1.00 83.00 91 ALA A O 1
ATOM 714 N N . ARG A 1 92 ? 0.046 -2.127 4.374 1.00 83.31 92 ARG A N 1
ATOM 715 C CA . ARG A 1 92 ? 0.510 -1.935 2.988 1.00 83.31 92 ARG A CA 1
ATOM 716 C C . ARG A 1 92 ? 0.147 -0.567 2.408 1.00 83.31 92 ARG A C 1
ATOM 718 O O . ARG A 1 92 ? 1.006 0.059 1.798 1.00 83.31 92 ARG A O 1
ATOM 725 N N . ILE A 1 93 ? -1.093 -0.103 2.590 1.00 85.19 93 ILE A N 1
ATOM 726 C CA . ILE A 1 93 ? -1.526 1.181 2.021 1.00 85.19 93 ILE A CA 1
ATOM 727 C C . ILE A 1 93 ? -0.980 2.348 2.844 1.00 85.19 93 ILE A C 1
ATOM 729 O O . ILE A 1 93 ? -0.371 3.255 2.280 1.00 85.19 93 ILE A O 1
ATOM 733 N N . ILE A 1 94 ? -1.121 2.299 4.174 1.00 81.44 94 ILE A N 1
ATOM 734 C CA . ILE A 1 94 ? -0.739 3.432 5.019 1.00 81.44 94 ILE A CA 1
ATOM 735 C C . ILE A 1 94 ? 0.771 3.460 5.261 1.00 81.44 94 ILE A C 1
ATOM 737 O O . ILE A 1 94 ? 1.449 4.382 4.815 1.00 81.44 94 ILE A O 1
ATOM 741 N N . LYS A 1 95 ? 1.330 2.426 5.894 1.00 71.88 95 LYS A N 1
ATOM 742 C CA . LYS A 1 95 ? 2.755 2.388 6.221 1.00 71.88 95 LYS A CA 1
ATOM 743 C C . LYS A 1 95 ? 3.591 2.200 4.953 1.00 71.88 95 LYS A C 1
ATOM 745 O O . LYS A 1 95 ? 4.619 2.839 4.811 1.00 71.88 95 LYS A O 1
ATOM 750 N N . GLY A 1 96 ? 3.142 1.372 4.014 1.00 77.38 96 GLY A N 1
ATOM 751 C CA . GLY A 1 96 ? 3.910 1.016 2.824 1.00 77.38 96 GLY A CA 1
ATOM 752 C C . GLY A 1 96 ? 3.934 2.062 1.713 1.00 77.38 96 GLY A C 1
ATOM 753 O O . GLY A 1 96 ? 5.009 2.423 1.247 1.00 77.38 96 GLY A O 1
ATOM 754 N N . VAL A 1 97 ? 2.764 2.524 1.268 1.00 85.44 97 VAL A N 1
ATOM 755 C CA . VAL A 1 97 ? 2.653 3.460 0.139 1.00 85.44 97 VAL A CA 1
ATOM 756 C C . VAL A 1 97 ? 2.626 4.901 0.630 1.00 85.44 97 VAL A C 1
ATOM 758 O O . VAL A 1 97 ? 3.456 5.695 0.196 1.00 85.44 97 VAL A O 1
ATOM 761 N N . ALA A 1 98 ? 1.721 5.246 1.551 1.00 88.44 98 ALA A N 1
ATOM 762 C CA . ALA A 1 98 ? 1.520 6.637 1.946 1.00 88.44 98 ALA A CA 1
ATOM 763 C C . ALA A 1 98 ? 2.757 7.231 2.643 1.00 88.44 98 ALA A C 1
ATOM 765 O O . ALA A 1 98 ? 3.286 8.239 2.184 1.00 88.44 98 ALA A O 1
ATOM 766 N N . ILE A 1 99 ? 3.280 6.584 3.692 1.00 86.56 99 ILE A N 1
ATOM 767 C CA . ILE A 1 99 ? 4.459 7.093 4.423 1.00 86.56 99 ILE A CA 1
ATOM 768 C C . ILE A 1 99 ? 5.698 7.132 3.524 1.00 86.56 99 ILE A C 1
ATOM 770 O O . ILE A 1 99 ? 6.474 8.084 3.600 1.00 86.56 99 ILE A O 1
ATOM 774 N N . TYR A 1 100 ? 5.873 6.136 2.653 1.00 85.56 100 TYR A N 1
ATOM 775 C CA . TYR A 1 100 ? 6.973 6.121 1.693 1.00 85.56 100 TYR A CA 1
ATOM 776 C C . TYR A 1 100 ? 6.881 7.299 0.719 1.00 85.56 100 TYR A C 1
ATOM 778 O O . TYR A 1 100 ? 7.831 8.060 0.583 1.00 85.56 100 TYR A O 1
ATOM 786 N N . LEU A 1 101 ? 5.736 7.490 0.063 1.00 89.00 101 LEU A N 1
ATOM 787 C CA . LEU A 1 101 ? 5.540 8.589 -0.884 1.00 89.00 101 LEU A CA 1
ATOM 788 C C . LEU A 1 101 ? 5.648 9.961 -0.211 1.00 89.00 101 LEU A C 1
ATOM 790 O O . LEU A 1 101 ? 6.224 10.885 -0.782 1.00 89.00 101 LEU A O 1
ATOM 794 N N . HIS A 1 102 ? 5.145 10.083 1.013 1.00 89.56 102 HIS A N 1
ATOM 795 C CA . HIS A 1 102 ? 5.233 11.319 1.773 1.00 89.56 102 HIS A CA 1
ATOM 796 C C . HIS A 1 102 ? 6.678 11.661 2.161 1.00 89.56 102 HIS A C 1
ATOM 798 O O . HIS A 1 102 ? 7.124 12.769 1.897 1.00 89.56 102 HIS A O 1
ATOM 804 N N . ASN A 1 103 ? 7.433 10.718 2.736 1.00 83.06 103 ASN A N 1
ATOM 805 C CA . ASN A 1 103 ? 8.759 11.012 3.295 1.00 83.06 103 ASN A CA 1
ATOM 806 C C . ASN A 1 103 ? 9.906 10.856 2.290 1.00 83.06 103 ASN A C 1
ATOM 808 O O . ASN A 1 103 ? 10.883 11.589 2.370 1.00 83.06 103 ASN A O 1
ATOM 812 N N . GLN A 1 104 ? 9.809 9.914 1.345 1.00 82.19 104 GLN A N 1
ATOM 813 C CA . GLN A 1 104 ? 10.864 9.677 0.351 1.00 82.19 104 GLN A CA 1
ATOM 814 C C . GLN A 1 104 ? 10.709 10.563 -0.886 1.00 82.19 104 GLN A C 1
ATOM 816 O O . GLN A 1 104 ? 11.705 10.951 -1.494 1.00 82.19 104 GLN A O 1
ATOM 821 N N . HIS A 1 105 ? 9.466 10.833 -1.291 1.00 85.00 105 HIS A N 1
ATOM 822 C CA . HIS A 1 105 ? 9.156 11.609 -2.499 1.00 85.00 105 HIS A CA 1
ATOM 823 C C . HIS A 1 105 ? 8.578 12.991 -2.186 1.00 85.00 105 HIS A C 1
ATOM 825 O O . HIS A 1 105 ? 8.235 13.722 -3.111 1.00 85.00 105 HIS A O 1
ATOM 831 N N . PHE A 1 106 ? 8.492 13.357 -0.901 1.00 86.50 106 PHE A N 1
ATOM 832 C CA . PHE A 1 106 ? 8.067 14.678 -0.427 1.00 86.50 106 PHE A CA 1
ATOM 833 C C . PHE A 1 106 ? 6.707 15.116 -0.981 1.00 86.50 106 PHE A C 1
ATOM 835 O O . PHE A 1 106 ? 6.487 16.293 -1.267 1.00 86.50 106 PHE A O 1
ATOM 842 N N . ILE A 1 107 ? 5.782 14.165 -1.157 1.00 90.25 107 ILE A N 1
ATOM 843 C CA . ILE A 1 107 ? 4.429 14.466 -1.625 1.00 90.25 107 ILE A CA 1
ATOM 844 C C . ILE A 1 107 ? 3.620 15.037 -0.445 1.00 90.25 107 ILE A C 1
ATOM 846 O O . ILE A 1 107 ? 3.431 14.322 0.544 1.00 90.25 107 ILE A O 1
ATOM 850 N N . PRO A 1 108 ? 3.112 16.285 -0.534 1.00 91.06 108 PRO A N 1
ATOM 851 C CA . PRO A 1 108 ? 2.291 16.882 0.522 1.00 91.06 108 PRO A CA 1
ATOM 852 C C . PRO A 1 108 ? 1.034 16.058 0.804 1.00 91.06 108 PRO A C 1
ATOM 854 O O . PRO A 1 108 ? 0.499 15.427 -0.105 1.00 91.06 108 PRO A O 1
ATOM 857 N N . GLU A 1 109 ? 0.523 16.093 2.030 1.00 92.88 109 GLU A N 1
ATOM 858 C CA . GLU A 1 109 ? -0.558 15.219 2.496 1.00 92.88 109 GLU A CA 1
ATOM 859 C C . GLU A 1 109 ? -1.836 15.354 1.658 1.00 92.88 109 GLU A C 1
ATOM 861 O O . GLU A 1 109 ? -2.446 14.346 1.302 1.00 92.88 109 GLU A O 1
ATOM 866 N N . ASP A 1 110 ? -2.207 16.576 1.270 1.00 94.19 110 ASP A N 1
ATOM 867 C CA . ASP A 1 110 ? -3.366 16.828 0.401 1.00 94.19 110 ASP A CA 1
ATOM 868 C C . ASP A 1 110 ? -3.190 16.202 -0.987 1.00 94.19 110 ASP A C 1
ATOM 870 O O . ASP A 1 110 ? -4.099 15.573 -1.531 1.00 94.19 110 ASP A O 1
ATOM 874 N N . ARG A 1 111 ? -1.989 16.340 -1.555 1.00 95.31 111 ARG A N 1
ATOM 875 C CA . ARG A 1 111 ? -1.633 15.762 -2.857 1.00 95.31 111 ARG A CA 1
ATOM 876 C C . ARG A 1 111 ? -1.556 14.246 -2.771 1.00 95.31 111 ARG A C 1
ATOM 878 O O . ARG A 1 111 ? -1.969 13.562 -3.697 1.00 95.31 111 ARG A O 1
ATOM 885 N N . LEU A 1 112 ? -1.067 13.715 -1.658 1.00 94.62 112 LEU A N 1
ATOM 886 C CA . LEU A 1 112 ? -1.009 12.282 -1.423 1.00 94.62 112 LEU A CA 1
ATOM 887 C C . LEU A 1 112 ? -2.412 11.688 -1.260 1.00 94.62 112 LEU A C 1
ATOM 889 O O . LEU A 1 112 ? -2.672 10.617 -1.794 1.00 94.62 112 LEU A O 1
ATOM 893 N N . SER A 1 113 ? -3.326 12.397 -0.592 1.00 94.44 113 SER A N 1
ATOM 894 C CA . SER A 1 113 ? -4.743 12.023 -0.514 1.00 94.44 113 SER A CA 1
ATOM 895 C C . SER A 1 113 ? -5.349 11.838 -1.909 1.00 94.44 113 SER A C 1
ATOM 897 O O . SER A 1 113 ? -5.954 10.802 -2.176 1.00 94.44 113 SER A O 1
ATOM 899 N N . GLN A 1 114 ? -5.099 12.793 -2.814 1.00 95.38 114 GLN A N 1
ATOM 900 C CA . GLN A 1 114 ? -5.532 12.724 -4.216 1.00 95.38 114 GLN A CA 1
ATOM 901 C C . GLN A 1 114 ? -4.871 11.560 -4.960 1.00 95.38 114 GLN A C 1
ATOM 903 O O . GLN A 1 114 ? -5.562 10.768 -5.581 1.00 95.38 114 GLN A O 1
ATOM 908 N N . VAL A 1 115 ? -3.551 11.388 -4.837 1.00 93.00 115 VAL A N 1
ATOM 909 C CA . VAL A 1 115 ? -2.826 10.280 -5.487 1.00 93.00 115 VAL A CA 1
ATOM 910 C C . VAL A 1 115 ? -3.379 8.916 -5.065 1.00 93.00 115 VAL A C 1
ATOM 912 O O . VAL A 1 115 ? -3.486 8.014 -5.892 1.00 93.00 115 VAL A O 1
ATOM 915 N N . LEU A 1 116 ? -3.726 8.739 -3.789 1.00 92.12 116 LEU A N 1
ATOM 916 C CA . LEU A 1 116 ? -4.289 7.481 -3.294 1.00 92.12 116 LEU A CA 1
ATOM 917 C C . LEU A 1 116 ? -5.720 7.241 -3.802 1.00 92.12 116 LEU A C 1
ATOM 919 O O . LEU A 1 116 ? -6.081 6.100 -4.098 1.00 92.12 116 LEU A O 1
ATOM 923 N N . GLU A 1 117 ? -6.509 8.304 -3.950 1.00 92.88 117 GLU A N 1
ATOM 924 C CA . GLU A 1 117 ? -7.839 8.260 -4.561 1.00 92.88 117 GLU A CA 1
ATOM 925 C C . GLU A 1 117 ? -7.750 7.933 -6.060 1.00 92.88 117 GLU A C 1
ATOM 927 O O . GLU A 1 117 ? -8.407 7.001 -6.514 1.00 92.88 117 GLU A O 1
ATOM 932 N N . ASP A 1 118 ? -6.869 8.598 -6.805 1.00 91.75 118 ASP A N 1
ATOM 933 C CA . ASP A 1 118 ? -6.711 8.411 -8.251 1.00 91.75 118 ASP A CA 1
ATOM 934 C C . ASP A 1 118 ? -6.142 7.032 -8.608 1.00 91.75 118 ASP A C 1
ATOM 936 O O . ASP A 1 118 ? -6.591 6.388 -9.556 1.00 91.75 118 ASP A O 1
ATOM 940 N N . LEU A 1 119 ? -5.131 6.569 -7.861 1.00 89.31 119 LEU A N 1
ATOM 941 C CA . LEU A 1 119 ? -4.461 5.304 -8.155 1.00 89.31 119 LEU A CA 1
ATOM 942 C C . LEU A 1 119 ? -5.185 4.105 -7.565 1.00 89.31 119 LEU A C 1
ATOM 944 O O . LEU A 1 119 ? -5.128 3.039 -8.156 1.00 89.31 119 LEU A O 1
ATOM 948 N N . PHE A 1 120 ? -5.817 4.229 -6.401 1.00 87.75 120 PHE A N 1
ATOM 949 C CA . PHE A 1 120 ? -6.367 3.066 -5.705 1.00 87.75 120 PHE A CA 1
ATOM 950 C C . PHE A 1 120 ? -7.863 3.189 -5.397 1.00 87.75 120 PHE A C 1
ATOM 952 O O . PHE A 1 120 ? -8.461 2.221 -4.936 1.00 87.75 120 PHE A O 1
ATOM 959 N N . GLY A 1 121 ? -8.492 4.340 -5.637 1.00 89.12 121 GLY A N 1
ATOM 960 C CA . GLY A 1 121 ? -9.885 4.581 -5.257 1.00 89.12 121 GLY A CA 1
ATOM 961 C C . GLY A 1 121 ? -10.089 4.727 -3.746 1.00 89.12 121 GLY A C 1
ATOM 962 O O . GLY A 1 121 ? -11.219 4.625 -3.275 1.00 89.12 121 GLY A O 1
ATOM 963 N N . CYS A 1 122 ? -9.023 4.940 -2.961 1.00 89.00 122 CYS A N 1
ATOM 964 C CA . CYS A 1 122 ? -9.122 5.154 -1.516 1.00 89.00 122 CYS A CA 1
ATOM 965 C C . CYS A 1 122 ? -8.566 6.505 -1.120 1.00 89.00 122 CYS A C 1
ATOM 967 O O . CYS A 1 122 ? -7.360 6.751 -1.137 1.00 89.00 122 CYS A O 1
ATOM 969 N N . ARG A 1 123 ? -9.479 7.356 -0.668 1.00 89.50 123 ARG A N 1
ATOM 970 C CA . ARG A 1 123 ? -9.139 8.656 -0.131 1.00 89.50 123 ARG A CA 1
ATOM 971 C C . ARG A 1 123 ? -8.805 8.550 1.351 1.00 89.50 123 ARG A C 1
ATOM 973 O O . ARG A 1 123 ? -9.679 8.332 2.187 1.00 89.50 123 ARG A O 1
ATOM 980 N N . ILE A 1 124 ? -7.535 8.762 1.677 1.00 91.56 124 ILE A N 1
ATOM 981 C CA . ILE A 1 124 ? -7.069 8.888 3.060 1.00 91.56 124 ILE A CA 1
ATOM 982 C C . ILE A 1 124 ? -7.011 10.367 3.413 1.00 91.56 124 ILE A C 1
ATOM 984 O O . ILE A 1 124 ? -6.483 11.166 2.643 1.00 91.56 124 ILE A O 1
ATOM 988 N N . THR A 1 125 ? -7.541 10.754 4.572 1.00 92.94 125 THR A N 1
ATOM 989 C CA . THR A 1 125 ? -7.510 12.165 4.968 1.00 92.94 125 THR A CA 1
ATOM 990 C C . THR A 1 125 ? -6.073 12.634 5.244 1.00 92.94 125 THR A C 1
ATOM 992 O O . THR A 1 125 ? -5.278 11.867 5.801 1.00 92.94 125 THR A O 1
ATOM 995 N N . PRO A 1 126 ? -5.741 13.901 4.945 1.00 93.38 126 PRO A N 1
ATOM 996 C CA . PRO A 1 126 ? -4.440 14.483 5.278 1.00 93.38 126 PRO A CA 1
ATOM 997 C C . PRO A 1 126 ? -4.084 14.339 6.764 1.00 93.38 126 PRO A C 1
ATOM 999 O O . PRO A 1 126 ? -2.955 14.001 7.108 1.00 93.38 126 PRO A O 1
ATOM 1002 N N . GLY A 1 127 ? -5.070 14.494 7.655 1.00 92.56 127 GLY A N 1
ATOM 1003 C CA . GLY A 1 127 ? -4.881 14.314 9.096 1.00 92.56 127 GLY A CA 1
ATOM 1004 C C . GLY A 1 127 ? -4.478 12.887 9.481 1.00 92.56 127 GLY A C 1
ATOM 1005 O O . GLY A 1 127 ? -3.621 12.698 10.342 1.00 92.56 127 GLY A O 1
ATOM 1006 N N . THR A 1 128 ? -5.036 11.868 8.817 1.00 90.88 128 THR A N 1
ATOM 1007 C CA . THR A 1 128 ? -4.619 10.471 9.016 1.00 90.88 128 THR A CA 1
ATOM 1008 C C . THR A 1 128 ? -3.176 10.251 8.564 1.00 90.88 128 THR A C 1
ATOM 1010 O O . THR A 1 128 ? -2.416 9.584 9.267 1.00 90.88 128 THR A O 1
ATOM 1013 N N . ILE A 1 129 ? -2.784 10.824 7.423 1.00 90.75 129 ILE A N 1
ATOM 1014 C CA . ILE A 1 129 ? -1.409 10.748 6.909 1.00 90.75 129 ILE A CA 1
ATOM 1015 C C . ILE A 1 129 ? -0.450 11.397 7.913 1.00 90.75 129 ILE A C 1
ATOM 1017 O O . ILE A 1 129 ? 0.477 10.735 8.373 1.00 90.75 129 ILE A O 1
ATOM 1021 N N . ALA A 1 130 ? -0.728 12.630 8.343 1.00 90.12 130 ALA A N 1
ATOM 1022 C CA . ALA A 1 130 ? 0.094 13.359 9.307 1.00 90.12 130 ALA A CA 1
ATOM 1023 C C . ALA A 1 130 ? 0.239 12.612 10.646 1.00 90.12 130 ALA A C 1
ATOM 1025 O O . ALA A 1 130 ? 1.344 12.481 11.175 1.00 90.12 130 ALA A O 1
ATOM 1026 N N . ASN A 1 131 ? -0.858 12.068 11.185 1.00 89.44 131 ASN A N 1
ATOM 1027 C CA . ASN A 1 131 ? -0.817 11.285 12.422 1.00 89.44 131 ASN A CA 1
ATOM 1028 C C . ASN A 1 131 ? 0.017 10.012 12.263 1.00 89.44 131 ASN A C 1
ATOM 1030 O O . ASN A 1 131 ? 0.824 9.695 13.134 1.00 89.44 131 ASN A O 1
ATOM 1034 N N . THR A 1 132 ? -0.126 9.312 11.136 1.00 86.62 132 THR A N 1
ATOM 1035 C CA . THR A 1 132 ? 0.648 8.091 10.892 1.00 86.62 132 THR A CA 1
ATOM 1036 C C . THR A 1 132 ? 2.133 8.403 10.702 1.00 86.62 132 THR A C 1
ATOM 1038 O O . THR A 1 132 ? 2.972 7.680 11.234 1.00 86.62 132 THR A O 1
ATOM 1041 N N . THR A 1 133 ? 2.477 9.501 10.021 1.00 86.56 133 THR A N 1
ATOM 1042 C CA . THR A 1 133 ? 3.862 9.979 9.900 1.00 86.56 133 THR A CA 1
ATOM 1043 C C . THR A 1 133 ? 4.476 10.252 11.274 1.00 86.56 133 THR A C 1
ATOM 1045 O O . THR A 1 133 ? 5.600 9.823 11.529 1.00 86.56 133 THR A O 1
ATOM 1048 N N . LYS A 1 134 ? 3.735 10.878 12.201 1.00 86.44 134 LYS A N 1
ATOM 1049 C CA . LYS A 1 134 ? 4.198 11.093 13.586 1.00 86.44 134 LYS A CA 1
ATOM 1050 C C . LYS A 1 134 ? 4.449 9.779 14.326 1.00 86.44 134 LYS A C 1
ATOM 1052 O O . LYS A 1 134 ? 5.498 9.622 14.944 1.00 86.44 134 LYS A O 1
ATOM 1057 N N . THR A 1 135 ? 3.521 8.826 14.249 1.00 84.31 135 THR A N 1
ATOM 1058 C CA . THR A 1 135 ? 3.707 7.499 14.857 1.00 84.31 135 THR A CA 1
ATOM 1059 C C . THR A 1 135 ? 4.911 6.775 14.255 1.00 84.31 135 THR A C 1
ATOM 1061 O O . THR A 1 135 ? 5.703 6.179 14.976 1.00 84.31 135 THR A O 1
ATOM 1064 N N . PHE A 1 136 ? 5.093 6.856 12.939 1.00 83.25 136 PHE A N 1
ATOM 1065 C CA . PHE A 1 136 ? 6.233 6.247 12.263 1.00 83.25 136 PHE A CA 1
ATOM 1066 C C . PHE A 1 136 ? 7.565 6.865 12.694 1.00 83.25 136 PHE A C 1
ATOM 1068 O O . PHE A 1 136 ? 8.518 6.135 12.952 1.00 83.25 136 PHE A O 1
ATOM 1075 N N . ALA A 1 137 ? 7.619 8.189 12.843 1.00 81.75 137 ALA A N 1
ATOM 1076 C CA . ALA A 1 137 ? 8.790 8.879 13.367 1.00 81.75 137 ALA A CA 1
ATOM 1077 C C . ALA A 1 137 ? 9.180 8.372 14.767 1.00 81.75 137 ALA A C 1
ATOM 1079 O O . ALA A 1 137 ? 10.341 8.050 14.993 1.00 81.75 137 ALA A O 1
ATOM 1080 N N . GLN A 1 138 ? 8.206 8.203 15.669 1.00 84.19 138 GLN A N 1
ATOM 1081 C CA . GLN A 1 138 ? 8.446 7.645 17.008 1.00 84.19 138 GLN A CA 1
ATOM 1082 C C . GLN A 1 138 ? 9.013 6.222 16.954 1.00 84.19 138 GLN A C 1
ATOM 1084 O O . GLN A 1 138 ? 9.911 5.883 17.718 1.00 84.19 138 GLN A O 1
ATOM 1089 N N . ILE A 1 139 ? 8.510 5.391 16.037 1.00 82.19 139 ILE A N 1
ATOM 1090 C CA . ILE A 1 139 ? 8.997 4.020 15.856 1.00 82.19 139 ILE A CA 1
ATOM 1091 C C . ILE A 1 139 ? 10.435 4.001 15.313 1.00 82.19 139 ILE A C 1
ATOM 1093 O O . ILE A 1 139 ? 11.217 3.122 15.670 1.00 82.19 139 ILE A O 1
ATOM 1097 N N . MET A 1 140 ? 10.794 4.961 14.459 1.00 80.81 140 MET A N 1
ATOM 1098 C CA . MET A 1 140 ? 12.127 5.054 13.856 1.00 80.81 140 MET A CA 1
ATOM 1099 C C . MET A 1 140 ? 13.177 5.697 14.769 1.00 80.81 140 MET A C 1
ATOM 1101 O O . MET A 1 140 ? 14.369 5.541 14.504 1.00 80.81 140 MET A O 1
ATOM 1105 N N . GLU A 1 141 ? 12.767 6.366 15.847 1.00 83.12 141 GLU A N 1
ATOM 1106 C CA . GLU A 1 141 ? 13.657 7.062 16.785 1.00 83.12 141 GLU A CA 1
ATOM 1107 C C . GLU A 1 141 ? 14.853 6.211 17.271 1.00 83.12 141 GLU A C 1
ATOM 1109 O O . GLU A 1 141 ? 15.983 6.709 17.243 1.00 83.12 141 GLU A O 1
ATOM 1114 N N . PRO A 1 142 ? 14.694 4.920 17.643 1.00 82.88 142 PRO A N 1
ATOM 1115 C CA . PRO A 1 142 ? 15.825 4.099 18.075 1.00 82.88 142 PRO A CA 1
ATOM 1116 C C . PRO A 1 142 ? 16.840 3.857 16.953 1.00 82.88 142 PRO A C 1
ATOM 1118 O O . PRO A 1 142 ? 18.044 3.946 17.179 1.00 82.88 142 PRO A O 1
ATOM 1121 N N . VAL A 1 143 ? 16.359 3.605 15.730 1.00 82.38 143 VAL A N 1
ATOM 1122 C CA . VAL A 1 143 ? 17.205 3.374 14.545 1.00 82.38 143 VAL A CA 1
ATOM 1123 C C . VAL A 1 143 ? 17.996 4.632 14.214 1.00 82.38 143 VAL A C 1
ATOM 1125 O O . VAL A 1 143 ? 19.195 4.588 13.951 1.00 82.38 143 VAL A O 1
ATOM 1128 N N . VAL A 1 144 ? 17.321 5.774 14.253 1.00 80.19 144 VAL A N 1
ATOM 1129 C CA . VAL A 1 144 ? 17.933 7.077 14.027 1.00 80.19 144 VAL A CA 1
ATOM 1130 C C . VAL A 1 144 ? 18.993 7.379 15.089 1.00 80.19 144 VAL A C 1
ATOM 1132 O O . VAL A 1 144 ? 20.096 7.813 14.753 1.00 80.19 144 VAL A O 1
ATOM 1135 N N . THR A 1 145 ? 18.693 7.099 16.359 1.00 82.19 145 THR A N 1
ATOM 1136 C CA . THR A 1 145 ? 19.634 7.254 17.476 1.00 82.19 145 THR A CA 1
ATOM 1137 C C . THR A 1 145 ? 20.873 6.375 17.288 1.00 82.19 145 THR A C 1
ATOM 1139 O O . THR A 1 145 ? 22.000 6.840 17.482 1.00 82.19 145 THR A O 1
ATOM 1142 N N . GLU A 1 146 ? 20.688 5.126 16.859 1.00 83.81 146 GLU A N 1
ATOM 1143 C CA . GLU A 1 146 ? 21.778 4.195 16.560 1.00 83.81 146 GLU A CA 1
ATOM 1144 C C . GLU A 1 146 ? 22.656 4.712 15.414 1.00 83.81 146 GLU A C 1
ATOM 1146 O O . GLU A 1 146 ? 23.872 4.839 15.582 1.00 83.81 146 GLU A O 1
ATOM 1151 N N . ILE A 1 147 ? 22.057 5.110 14.286 1.00 82.25 147 ILE A N 1
ATOM 1152 C CA . ILE A 1 147 ? 22.781 5.700 13.150 1.00 82.25 147 ILE A CA 1
ATOM 1153 C C . ILE A 1 147 ? 23.571 6.932 13.604 1.00 82.25 147 ILE A C 1
ATOM 1155 O O . ILE A 1 147 ? 24.758 7.056 13.297 1.00 82.25 147 ILE A O 1
ATOM 1159 N N . ALA A 1 148 ? 22.952 7.822 14.383 1.00 81.06 148 ALA A N 1
ATOM 1160 C CA . ALA A 1 148 ? 23.615 9.010 14.905 1.00 81.06 148 ALA A CA 1
ATOM 1161 C C . ALA A 1 148 ? 24.813 8.655 15.802 1.00 81.06 148 ALA A C 1
ATOM 1163 O O . ALA A 1 148 ? 25.839 9.337 15.754 1.00 81.06 148 ALA A O 1
ATOM 1164 N N . SER A 1 149 ? 24.719 7.587 16.603 1.00 84.56 149 SER A N 1
ATOM 1165 C CA . SER A 1 149 ? 25.825 7.117 17.448 1.00 84.56 149 SER A CA 1
ATOM 1166 C C . SER A 1 149 ? 27.029 6.643 16.622 1.00 84.56 149 SER A C 1
ATOM 1168 O O . SER A 1 149 ? 28.162 7.022 16.923 1.00 84.56 149 SER A O 1
ATOM 1170 N N . VAL A 1 150 ? 26.783 5.918 15.527 1.00 84.38 150 VAL A N 1
ATOM 1171 C CA . VAL A 1 150 ? 27.819 5.435 14.601 1.00 84.38 150 VAL A CA 1
ATOM 1172 C C . VAL A 1 150 ? 28.451 6.597 13.835 1.00 84.38 150 VAL A C 1
ATOM 1174 O O . VAL A 1 150 ? 29.674 6.691 13.737 1.00 84.38 150 VAL A O 1
ATOM 1177 N N . VAL A 1 151 ? 27.637 7.531 13.335 1.00 83.62 151 VAL A N 1
ATOM 1178 C CA . VAL A 1 151 ? 28.126 8.712 12.606 1.00 83.62 151 VAL A CA 1
ATOM 1179 C C . VAL A 1 151 ? 29.000 9.596 13.501 1.00 83.62 151 VAL A C 1
ATOM 1181 O O . VAL A 1 151 ? 30.001 10.134 13.031 1.00 83.62 151 VAL A O 1
ATOM 1184 N N . LYS A 1 152 ? 28.686 9.730 14.799 1.00 85.25 152 LYS A N 1
ATOM 1185 C CA . LYS A 1 152 ? 29.480 10.543 15.742 1.00 85.25 152 LYS A CA 1
ATOM 1186 C C . LYS A 1 152 ? 30.937 10.089 15.840 1.00 85.25 152 LYS A C 1
ATOM 1188 O O . LYS A 1 152 ? 31.814 10.957 15.859 1.00 85.25 152 LYS A O 1
ATOM 1193 N N . ILE A 1 153 ? 31.168 8.775 15.874 1.00 90.19 153 ILE A N 1
ATOM 1194 C CA . ILE A 1 153 ? 32.496 8.158 16.028 1.00 90.19 153 ILE A CA 1
ATOM 1195 C C . ILE A 1 153 ? 33.216 7.906 14.695 1.00 90.19 153 ILE A C 1
ATOM 1197 O O . ILE A 1 153 ? 34.361 7.459 14.696 1.00 90.19 153 ILE A O 1
ATOM 1201 N N . ALA A 1 154 ? 32.570 8.183 13.558 1.00 86.81 154 ALA A N 1
ATOM 1202 C CA . ALA A 1 154 ? 33.176 7.985 12.250 1.00 86.81 154 ALA A CA 1
ATOM 1203 C C . ALA A 1 154 ? 34.387 8.926 12.052 1.00 86.81 154 ALA A C 1
ATOM 1205 O O . ALA A 1 154 ? 34.268 10.132 12.301 1.00 86.81 154 ALA A O 1
ATOM 1206 N N . PRO A 1 155 ? 35.538 8.409 11.574 1.00 84.50 155 PRO A N 1
ATOM 1207 C CA . PRO A 1 155 ? 36.761 9.199 11.402 1.00 84.50 155 PRO A CA 1
ATOM 1208 C C . PRO A 1 155 ? 36.638 10.256 10.296 1.00 84.50 155 PRO A C 1
ATOM 1210 O O . PRO A 1 155 ? 37.306 11.284 10.346 1.00 84.50 155 PRO A O 1
ATOM 1213 N N . VAL A 1 156 ? 35.769 10.019 9.310 1.00 84.25 156 VAL A N 1
ATOM 1214 C CA . VAL A 1 156 ? 35.457 10.948 8.220 1.00 84.25 156 VAL A CA 1
ATOM 1215 C C . VAL A 1 156 ? 33.940 11.071 8.119 1.00 84.25 156 VAL A C 1
ATOM 1217 O O . VAL A 1 156 ? 33.230 10.066 8.137 1.00 84.25 156 VAL A O 1
ATOM 1220 N N . LYS A 1 157 ? 33.446 12.309 8.025 1.00 82.00 157 LYS A N 1
ATOM 1221 C CA . LYS A 1 157 ? 32.020 12.640 7.926 1.00 82.00 157 LYS A CA 1
ATOM 1222 C C . LYS A 1 157 ? 31.791 13.377 6.614 1.00 82.00 157 LYS A C 1
ATOM 1224 O O . LYS A 1 157 ? 32.316 14.469 6.424 1.00 82.00 157 LYS A O 1
ATOM 1229 N N . HIS A 1 158 ? 31.025 12.772 5.715 1.00 76.06 158 HIS A N 1
ATOM 1230 C CA . HIS A 1 158 ? 30.585 13.417 4.482 1.00 76.06 158 HIS A CA 1
ATOM 1231 C C . HIS A 1 158 ? 29.226 14.057 4.752 1.00 76.06 158 HIS A C 1
ATOM 1233 O O . HIS A 1 158 ? 28.211 13.365 4.782 1.00 76.06 158 HIS A O 1
ATOM 1239 N N . LEU A 1 159 ? 29.238 15.357 5.041 1.00 73.94 159 LEU A N 1
ATOM 1240 C CA . LEU A 1 159 ? 28.035 16.150 5.273 1.00 73.94 159 LEU A CA 1
ATOM 1241 C C . LEU A 1 159 ? 27.665 16.839 3.964 1.00 73.94 159 LEU A C 1
ATOM 1243 O O . LEU A 1 159 ? 28.486 17.562 3.404 1.00 73.94 159 LEU A O 1
ATOM 1247 N N . ASP A 1 160 ? 26.452 16.592 3.489 1.00 75.06 160 ASP A N 1
ATOM 1248 C CA . ASP A 1 160 ? 25.858 17.330 2.381 1.00 75.06 160 ASP A CA 1
ATOM 1249 C C . ASP A 1 160 ? 24.681 18.126 2.946 1.00 75.06 160 ASP A C 1
ATOM 1251 O O . ASP A 1 160 ? 23.728 17.552 3.479 1.00 75.06 160 ASP A O 1
ATOM 1255 N N . GLU A 1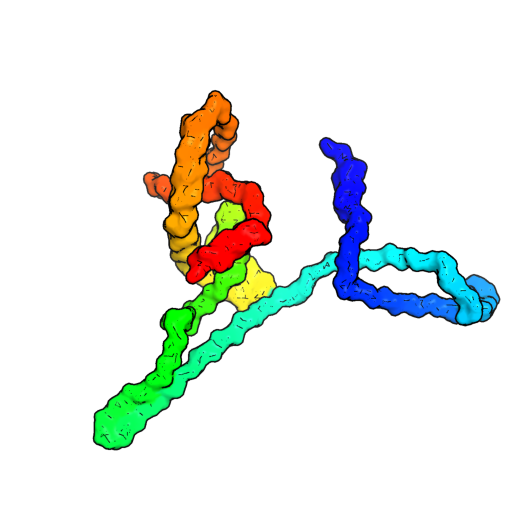 161 ? 24.791 19.453 2.929 1.00 58.75 161 GLU A N 1
ATOM 1256 C CA . GLU A 1 161 ? 23.747 20.327 3.450 1.00 58.75 161 GLU A CA 1
ATOM 1257 C C . GLU A 1 161 ? 22.654 20.492 2.399 1.00 58.75 161 GLU A C 1
ATOM 1259 O O . GLU A 1 161 ? 22.850 21.102 1.350 1.00 58.75 161 GLU A O 1
ATOM 1264 N N . THR A 1 162 ? 21.466 19.979 2.705 1.00 63.31 162 THR A N 1
ATOM 1265 C CA . THR A 1 162 ? 20.261 20.260 1.927 1.00 63.31 162 THR A CA 1
ATOM 1266 C C . THR A 1 162 ? 19.361 21.182 2.741 1.00 63.31 162 THR A C 1
ATOM 1268 O O . THR A 1 162 ? 18.851 20.797 3.790 1.00 63.31 162 THR A O 1
ATOM 1271 N N . GLY A 1 163 ? 19.176 22.417 2.275 1.00 55.47 163 GLY A N 1
ATOM 1272 C CA . GLY A 1 163 ? 18.271 23.374 2.909 1.00 55.47 163 GLY A CA 1
ATOM 1273 C C . GLY A 1 163 ? 16.808 23.096 2.559 1.00 55.47 163 GLY A C 1
ATOM 1274 O O . GLY A 1 163 ? 16.476 22.871 1.396 1.00 55.47 163 GLY A O 1
ATOM 1275 N N . PHE A 1 164 ? 15.919 23.171 3.551 1.00 60.06 164 PHE A N 1
ATOM 1276 C CA . PHE A 1 164 ? 14.469 23.163 3.352 1.00 60.06 164 PHE A CA 1
ATOM 1277 C C . PHE A 1 164 ? 13.822 24.277 4.180 1.00 60.06 164 PHE A C 1
ATOM 1279 O O . PHE A 1 164 ? 14.199 24.510 5.327 1.00 60.06 164 PHE A O 1
ATOM 1286 N N . VAL A 1 165 ? 12.853 24.989 3.600 1.00 66.75 165 VAL A N 1
ATOM 1287 C CA . VAL A 1 165 ? 12.155 26.082 4.290 1.00 66.75 165 VAL A CA 1
ATOM 1288 C C . VAL A 1 165 ? 11.029 25.497 5.137 1.00 66.75 165 VAL A C 1
ATOM 1290 O O . VAL A 1 165 ? 9.980 25.121 4.615 1.00 66.75 165 VAL A O 1
ATOM 1293 N N . THR A 1 166 ? 11.221 25.451 6.453 1.00 58.03 166 THR A N 1
ATOM 1294 C CA . THR A 1 166 ? 10.164 25.119 7.414 1.00 58.03 166 THR A CA 1
ATOM 1295 C C . THR A 1 166 ? 9.507 26.404 7.934 1.00 58.03 166 THR A C 1
ATOM 1297 O O . THR A 1 166 ? 10.157 27.433 8.106 1.00 58.03 166 THR A O 1
ATOM 1300 N N . ARG A 1 167 ? 8.185 26.384 8.156 1.00 49.09 167 ARG A N 1
ATOM 1301 C CA . ARG A 1 167 ? 7.439 27.530 8.728 1.00 49.09 167 ARG A CA 1
ATOM 1302 C C . ARG A 1 167 ? 7.349 27.501 10.259 1.00 49.09 167 ARG A C 1
ATOM 1304 O O . ARG A 1 167 ? 6.802 28.427 10.849 1.00 49.09 167 ARG A O 1
ATOM 1311 N N . THR A 1 168 ? 7.882 26.471 10.904 1.00 44.75 168 THR A N 1
ATOM 1312 C CA . THR A 1 168 ? 7.795 26.245 12.352 1.00 44.75 168 THR A CA 1
ATOM 1313 C C . THR A 1 168 ? 9.183 25.983 12.926 1.00 44.75 168 THR A C 1
ATOM 1315 O O . THR A 1 168 ? 9.954 25.209 12.369 1.00 44.75 168 THR A O 1
ATOM 1318 N N . ALA A 1 169 ? 9.488 26.601 14.072 1.00 43.72 169 ALA A N 1
ATOM 1319 C CA . ALA A 1 169 ? 10.729 26.411 14.833 1.00 43.72 169 ALA A CA 1
ATOM 1320 C C . ALA A 1 169 ? 10.795 25.063 15.590 1.00 43.72 169 ALA A C 1
ATOM 1322 O O . ALA A 1 169 ? 11.632 24.880 16.472 1.00 43.72 169 ALA A O 1
ATOM 1323 N N . GLU A 1 170 ? 9.909 24.118 15.271 1.00 42.66 170 GLU A N 1
ATOM 1324 C CA . GLU A 1 170 ? 9.962 22.761 15.803 1.00 42.66 170 GLU A CA 1
ATOM 1325 C C . GLU A 1 170 ? 10.891 21.933 14.917 1.00 42.66 170 GLU A C 1
ATOM 1327 O O . GLU A 1 170 ? 10.569 21.640 13.766 1.00 42.66 170 GLU A O 1
ATOM 1332 N N . ARG A 1 171 ? 12.049 21.550 15.469 1.00 44.25 171 ARG A N 1
ATOM 1333 C CA . ARG A 1 171 ? 12.908 20.487 14.929 1.00 44.25 171 ARG A CA 1
ATOM 1334 C C . ARG A 1 171 ? 12.140 19.172 15.000 1.00 44.25 171 ARG A C 1
ATOM 1336 O O . ARG A 1 171 ? 12.246 18.415 15.961 1.00 44.25 171 ARG A O 1
ATOM 1343 N N . SER A 1 172 ? 11.266 18.972 14.029 1.00 41.72 172 SER A N 1
ATOM 1344 C CA . SER A 1 172 ? 10.497 17.755 13.868 1.00 41.72 172 SER A CA 1
ATOM 1345 C C . SER A 1 172 ? 11.441 16.647 13.394 1.00 41.72 172 SER A C 1
ATOM 1347 O O . SER A 1 172 ? 12.375 16.885 12.630 1.00 41.72 172 SER A O 1
ATOM 1349 N N . VAL A 1 173 ? 11.180 15.414 13.823 1.00 43.62 173 VAL A N 1
ATOM 1350 C CA . VAL A 1 173 ? 11.912 14.181 13.463 1.00 43.62 173 VAL A CA 1
ATOM 1351 C C . VAL A 1 173 ? 12.019 13.971 11.932 1.00 43.62 173 VAL A C 1
ATOM 1353 O O . VAL A 1 173 ? 12.806 13.154 11.459 1.00 43.62 173 VAL A O 1
ATOM 1356 N N . THR A 1 174 ? 11.297 14.768 11.132 1.00 44.72 174 THR A N 1
ATOM 1357 C CA . THR A 1 174 ? 11.524 14.960 9.688 1.00 44.72 174 THR A CA 1
ATOM 1358 C C . THR A 1 174 ? 12.982 15.254 9.327 1.00 44.72 174 THR A C 1
ATOM 1360 O O . THR A 1 174 ? 13.439 14.787 8.286 1.00 44.72 174 THR A O 1
ATOM 1363 N N . ASP A 1 175 ? 13.738 15.941 10.191 1.00 47.66 175 ASP A N 1
ATOM 1364 C CA . ASP A 1 175 ? 15.156 16.251 9.950 1.00 47.66 175 ASP A CA 1
ATOM 1365 C C . ASP A 1 175 ? 16.036 14.990 9.910 1.00 47.66 175 ASP A C 1
ATOM 1367 O O . ASP A 1 175 ? 17.075 14.984 9.257 1.00 47.66 175 ASP A O 1
ATOM 1371 N N . LEU A 1 176 ? 15.604 13.897 10.549 1.00 46.12 176 LEU A N 1
ATOM 1372 C CA . LEU A 1 176 ? 16.329 12.622 10.597 1.00 46.12 176 LEU A CA 1
ATOM 1373 C C . LEU A 1 176 ? 15.838 11.626 9.530 1.00 46.12 176 LEU A C 1
ATOM 1375 O O . LEU A 1 176 ? 16.569 10.713 9.144 1.00 46.12 176 LEU A O 1
ATOM 1379 N N . LEU A 1 177 ? 14.630 11.834 8.991 1.00 45.94 177 LEU A N 1
ATOM 1380 C CA . LEU A 1 177 ? 14.071 11.062 7.872 1.00 45.94 177 LEU A CA 1
ATOM 1381 C C . LEU A 1 177 ? 14.708 11.420 6.520 1.00 45.94 177 LEU A C 1
ATOM 1383 O O . LEU A 1 177 ? 14.712 10.590 5.614 1.00 45.94 177 LEU A O 1
ATOM 1387 N N . SER A 1 178 ? 15.333 12.593 6.397 1.00 45.50 178 SER A N 1
ATOM 1388 C CA . SER A 1 178 ? 16.156 12.961 5.232 1.00 45.50 178 SER A CA 1
ATOM 1389 C C . SER A 1 178 ? 17.401 12.066 5.057 1.00 45.50 178 SER A C 1
ATOM 1391 O O . SER A 1 178 ? 17.970 12.012 3.969 1.00 45.50 178 SER A O 1
ATOM 1393 N N . ILE A 1 179 ? 17.782 11.302 6.095 1.00 44.47 179 ILE A N 1
ATOM 1394 C CA . ILE A 1 179 ? 18.899 10.335 6.109 1.00 44.47 179 ILE A CA 1
ATOM 1395 C C . ILE A 1 179 ? 18.436 8.916 5.700 1.00 44.47 179 ILE A C 1
ATOM 1397 O O . ILE A 1 179 ? 19.237 7.985 5.597 1.00 44.47 179 ILE A O 1
ATOM 1401 N N . LEU A 1 180 ? 17.153 8.724 5.367 1.00 46.03 180 LEU A N 1
ATOM 1402 C CA . LEU A 1 180 ? 16.609 7.455 4.8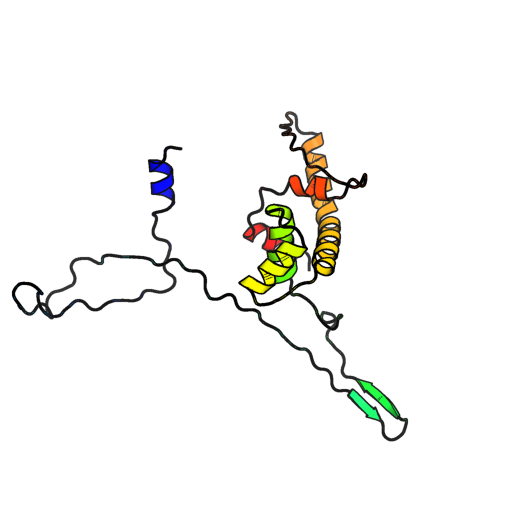69 1.00 46.03 180 LEU A CA 1
ATOM 1403 C C . LEU A 1 180 ? 16.599 7.253 3.330 1.00 46.03 180 LEU A C 1
ATOM 1405 O O . LEU A 1 180 ? 15.872 6.363 2.885 1.00 46.03 180 LEU A O 1
ATOM 1409 N N . PRO A 1 181 ? 17.409 7.914 2.464 1.00 42.72 181 PRO A N 1
ATOM 1410 C CA . PRO A 1 181 ? 17.252 7.749 1.020 1.00 42.72 181 PRO A CA 1
ATOM 1411 C C . PRO A 1 181 ? 17.799 6.414 0.479 1.00 42.72 181 PRO A C 1
ATOM 1413 O O . PRO A 1 181 ? 17.832 6.204 -0.732 1.00 42.72 181 PRO A O 1
ATOM 1416 N N . VAL A 1 182 ? 18.222 5.476 1.336 1.00 44.59 182 VAL A N 1
ATOM 1417 C CA . VAL A 1 182 ? 18.857 4.213 0.906 1.00 44.59 182 VAL A CA 1
ATOM 1418 C C . VAL A 1 182 ? 17.918 3.000 1.000 1.00 44.59 182 VAL A C 1
ATOM 1420 O O . VAL A 1 182 ? 18.236 1.909 0.509 1.00 44.59 182 VAL A O 1
ATOM 1423 N N . LEU A 1 183 ? 16.725 3.150 1.583 1.00 48.19 183 LEU A N 1
ATOM 1424 C CA . LEU A 1 183 ? 15.762 2.054 1.653 1.00 48.19 183 LEU A CA 1
ATOM 1425 C C . LEU A 1 183 ? 14.792 2.114 0.472 1.00 48.19 183 LEU A C 1
ATOM 1427 O O . LEU A 1 183 ? 13.808 2.845 0.464 1.00 48.19 183 LEU A O 1
ATOM 1431 N N . ASN A 1 184 ? 15.049 1.272 -0.532 1.00 53.19 184 ASN A N 1
ATOM 1432 C CA . ASN A 1 184 ? 14.044 0.938 -1.541 1.00 53.19 184 ASN A CA 1
ATOM 1433 C C . ASN A 1 184 ? 12.758 0.454 -0.835 1.00 53.19 184 ASN A C 1
ATOM 1435 O O . ASN A 1 184 ? 12.850 -0.236 0.187 1.00 53.19 184 ASN A O 1
ATOM 1439 N N . ILE A 1 185 ? 11.583 0.770 -1.394 1.00 55.53 185 ILE A N 1
ATOM 1440 C CA . ILE A 1 185 ? 10.253 0.447 -0.858 1.00 55.53 185 ILE A CA 1
ATOM 1441 C C . ILE A 1 185 ? 10.154 -1.005 -0.369 1.00 55.53 185 ILE A C 1
ATOM 1443 O O . ILE A 1 185 ? 9.541 -1.278 0.650 1.00 55.53 185 ILE A O 1
ATOM 1447 N N . THR A 1 186 ? 10.843 -1.951 -1.014 1.00 50.81 186 THR A N 1
ATOM 1448 C CA . THR A 1 186 ? 10.864 -3.363 -0.596 1.00 50.81 186 THR A CA 1
ATOM 1449 C C . THR A 1 186 ? 11.579 -3.605 0.740 1.00 50.81 186 THR A C 1
ATOM 1451 O O . THR A 1 186 ? 11.156 -4.456 1.516 1.00 50.81 186 THR A O 1
ATOM 1454 N N . LYS A 1 187 ? 12.669 -2.882 1.031 1.00 58.88 187 LYS A N 1
ATOM 1455 C CA . LYS A 1 187 ? 13.339 -2.941 2.343 1.00 58.88 187 LYS A CA 1
ATOM 1456 C C . LYS A 1 187 ? 12.537 -2.184 3.401 1.00 58.88 187 LYS A C 1
ATOM 1458 O O . LYS A 1 187 ? 12.443 -2.655 4.527 1.00 58.88 187 LYS A O 1
ATOM 1463 N N . PHE A 1 188 ? 11.932 -1.063 3.014 1.00 60.16 188 PHE A N 1
ATOM 1464 C CA . PHE A 1 188 ? 11.059 -0.264 3.871 1.00 60.16 188 PHE A CA 1
ATOM 1465 C C . PHE A 1 188 ? 9.823 -1.057 4.332 1.00 60.16 188 PHE A C 1
ATOM 1467 O O . PHE A 1 188 ? 9.561 -1.161 5.526 1.00 60.16 188 PHE A O 1
ATOM 1474 N N . LEU A 1 189 ? 9.145 -1.737 3.401 1.00 56.50 189 LEU A N 1
ATOM 1475 C CA . LEU A 1 189 ? 8.009 -2.623 3.680 1.00 56.50 189 LEU A CA 1
ATOM 1476 C C . LEU A 1 189 ? 8.373 -3.769 4.637 1.00 56.50 189 LEU A C 1
ATOM 1478 O O . LEU A 1 189 ? 7.595 -4.074 5.531 1.00 56.50 189 LEU A O 1
ATOM 1482 N N . ARG A 1 190 ? 9.571 -4.359 4.511 1.00 59.06 190 ARG A N 1
ATOM 1483 C CA . ARG A 1 190 ? 10.049 -5.417 5.424 1.00 59.06 190 ARG A CA 1
ATOM 1484 C C . ARG A 1 190 ? 10.337 -4.929 6.841 1.00 59.06 190 ARG A C 1
ATOM 1486 O O . ARG A 1 190 ? 10.271 -5.725 7.769 1.00 59.06 190 ARG A O 1
ATOM 1493 N N . ILE A 1 191 ? 10.732 -3.668 7.003 1.00 59.41 191 ILE A N 1
ATOM 1494 C CA . ILE A 1 191 ? 10.914 -3.064 8.329 1.00 59.41 191 ILE A CA 1
ATOM 1495 C C . ILE A 1 191 ? 9.541 -2.817 8.944 1.00 59.41 191 ILE A C 1
ATOM 1497 O O . ILE A 1 191 ? 9.305 -3.209 10.076 1.00 59.41 191 ILE A O 1
ATOM 1501 N N . ILE A 1 192 ? 8.610 -2.278 8.161 1.00 54.69 192 ILE A N 1
ATOM 1502 C CA . ILE A 1 192 ? 7.226 -2.050 8.579 1.00 54.69 192 ILE A CA 1
ATOM 1503 C C . ILE A 1 192 ? 6.511 -3.338 9.000 1.00 54.69 192 ILE A C 1
ATOM 1505 O O . ILE A 1 192 ? 5.856 -3.333 10.034 1.00 54.69 192 ILE A O 1
ATOM 1509 N N . GLU A 1 193 ? 6.655 -4.433 8.248 1.00 55.62 193 GLU A N 1
ATOM 1510 C CA . GLU A 1 193 ? 6.058 -5.736 8.594 1.00 55.62 193 GLU A CA 1
ATOM 1511 C C . GLU A 1 193 ? 6.618 -6.337 9.895 1.00 55.62 193 GLU A C 1
ATOM 1513 O O . GLU A 1 193 ? 5.997 -7.227 10.461 1.00 55.62 193 GLU A O 1
ATOM 1518 N N . LYS A 1 194 ? 7.781 -5.874 10.374 1.00 54.72 194 LYS A N 1
ATOM 1519 C CA . LYS A 1 194 ? 8.380 -6.299 11.652 1.00 54.72 194 LYS A CA 1
ATOM 1520 C C . LYS A 1 194 ? 8.022 -5.390 12.833 1.00 54.72 194 LYS A C 1
ATOM 1522 O O . LYS A 1 194 ? 8.474 -5.654 13.942 1.00 54.72 194 LYS A O 1
ATOM 1527 N N . LEU A 1 195 ? 7.305 -4.297 12.575 1.00 46.97 195 LEU A N 1
ATOM 1528 C CA . LEU A 1 195 ? 6.927 -3.277 13.558 1.00 46.97 195 LEU A CA 1
ATOM 1529 C C . LEU A 1 195 ? 5.430 -3.339 13.925 1.00 46.97 195 LEU A C 1
ATOM 1531 O O . LEU A 1 195 ? 4.944 -2.439 14.609 1.00 46.97 195 LEU A O 1
ATOM 1535 N N . ASP A 1 196 ? 4.712 -4.354 13.434 1.00 44.66 196 ASP A N 1
ATOM 1536 C CA . ASP A 1 196 ? 3.414 -4.817 13.954 1.00 44.66 196 ASP A CA 1
ATOM 1537 C C . ASP A 1 196 ? 3.641 -6.003 14.906 1.00 44.66 196 ASP A C 1
ATOM 1539 O O . ASP A 1 196 ? 2.871 -6.115 15.886 1.00 44.66 196 ASP A O 1
#

Radius of gyration: 27.22 Å; chains: 1; bounding box: 73×57×84 Å

Sequence (196 aa):
MTQAEARAKWLRYITARQIVKHSTPCSCDKCGWDVSQISVERIIKRQIVDIPAPQIIITEHQAGVKQCPQCRSTIQGSFPESVKPPVQYGARIIKGVAIYLHNQHFIPEDRLSQVLEDLFGCRITPGTIANTTKTFAQIMEPVVTEIASVVKIAPVKHLDETGFVTRTAERSVTDLLSILPVLNITKFLRIIEKLD

Secondary structure (DSSP, 8-state):
--HHHHHHHH-PPP--S--PPPPPPSB-TTT--B-TTSPP----------PPPP----------EEE-TTT--EEEPPPPTT--SSS---TIIIIIIIHHHHHHS---HHHHHHHHHHHHS----HHHHHHHHHHHHHHHHHHHHHHHHHHHH-SS----------SSS---THHHHTT-TT--HHHHHHHHTT--